Protein AF-T1AJE8-F1 (afdb_monomer)

Sequence (175 aa):
MLDGVKDAAYNEMVEISLEDGRTISGQVLDSKDGLAVVQAFGSTGGMSKHGTKVRFMGETAKLEVSTDMLGRVFNGIGEPKDGGPDVVGDETLDINGSAINPTARDEPKEFIQTGISTIDGMNTLVRGQKLPIFSAAGLPHNRVAAQIARQAKLPNKSEEFSIVFGGIGINSEEA

Foldseek 3Di:
DDAQAPPADAQWKKWKAFQVRDIWIWGFHDDDDRDTDIDTPDDPPRDDPVGIDMDTPVDHQKEQDDPVCAPFDADPSHAGPPPDDGDHGPDIGHPVDDDDDPVPDDDFDAWKDQVDCCCCPPVTDTVPDDDDDDDDPPDVVLVSVVSSQVGIDRPPDPDDDGDDDDDDPDDPVSD

Mean predicted aligned error: 6.61 Å

pLDDT: mean 89.43, std 5.6, range [61.06, 95.56]

Structure (mmCIF, N/CA/C/O backbone):
data_AF-T1AJE8-F1
#
_entry.id   AF-T1AJE8-F1
#
loop_
_atom_site.group_PDB
_atom_site.id
_atom_site.type_symbol
_atom_site.label_atom_id
_atom_site.label_alt_id
_atom_site.label_comp_id
_atom_site.label_asym_id
_atom_site.label_entity_id
_atom_site.label_seq_id
_atom_site.pdbx_PDB_ins_code
_atom_site.Cartn_x
_atom_site.Cartn_y
_atom_site.Cartn_z
_atom_site.occupancy
_atom_site.B_iso_or_equiv
_atom_site.auth_seq_id
_atom_site.auth_comp_id
_atom_site.auth_asym_id
_atom_site.auth_atom_id
_atom_site.pdbx_PDB_model_num
ATOM 1 N N . MET A 1 1 ? -7.880 1.849 24.306 1.00 81.50 1 MET A N 1
ATOM 2 C CA . MET A 1 1 ? -8.520 0.688 24.953 1.00 81.50 1 MET A CA 1
ATOM 3 C C . MET A 1 1 ? -9.946 1.073 25.268 1.00 81.50 1 MET A C 1
ATOM 5 O O . MET A 1 1 ? -10.150 2.141 25.838 1.00 81.50 1 MET A O 1
ATOM 9 N N . LEU A 1 2 ? -10.888 0.256 24.821 1.00 87.44 2 LEU A N 1
ATOM 10 C CA . LEU A 1 2 ? -12.325 0.446 24.989 1.00 87.44 2 LEU A CA 1
ATOM 11 C C . LEU A 1 2 ? -12.855 -0.660 25.900 1.00 87.44 2 LEU A C 1
ATOM 13 O O . LEU A 1 2 ? -12.317 -1.766 25.873 1.00 87.44 2 LEU A O 1
ATOM 17 N N . ASP A 1 3 ? -13.872 -0.340 26.693 1.00 88.94 3 ASP A N 1
ATOM 18 C CA . ASP A 1 3 ? -14.526 -1.250 27.637 1.00 88.94 3 ASP A CA 1
ATOM 19 C C . ASP A 1 3 ? -16.016 -1.383 27.295 1.00 88.94 3 ASP A C 1
ATOM 21 O O . ASP A 1 3 ? -16.586 -0.509 26.638 1.00 88.94 3 ASP A O 1
ATOM 25 N N . GLY A 1 4 ? -16.637 -2.485 27.714 1.00 85.50 4 GLY A N 1
ATOM 26 C CA . GLY A 1 4 ? -18.033 -2.811 27.418 1.00 85.50 4 GLY A CA 1
ATOM 27 C C . GLY A 1 4 ? -18.308 -3.139 25.947 1.00 85.50 4 GLY A C 1
ATOM 28 O O . GLY A 1 4 ? -19.459 -3.074 25.512 1.00 85.50 4 GLY A O 1
ATOM 29 N N . VAL A 1 5 ? -17.274 -3.480 25.176 1.00 86.69 5 VAL A N 1
ATOM 30 C CA . VAL A 1 5 ? -17.389 -3.812 23.753 1.00 86.69 5 VAL A CA 1
ATOM 31 C C . VAL A 1 5 ? -17.843 -5.260 23.607 1.00 86.69 5 VAL A C 1
ATOM 33 O O . VAL A 1 5 ? -17.257 -6.166 24.194 1.00 86.69 5 VAL A O 1
ATOM 36 N N . LYS A 1 6 ? -18.888 -5.491 22.812 1.00 82.88 6 LYS A N 1
ATOM 37 C CA . LYS A 1 6 ? -19.370 -6.835 22.477 1.00 82.88 6 LYS A CA 1
ATOM 38 C C . LYS A 1 6 ? -19.017 -7.148 21.032 1.00 82.88 6 LYS A C 1
ATOM 40 O O . LYS A 1 6 ? -19.162 -6.277 20.184 1.00 82.88 6 LYS A O 1
ATOM 45 N N . ASP A 1 7 ? -18.564 -8.375 20.796 1.00 83.88 7 ASP A N 1
ATOM 46 C CA . ASP A 1 7 ? -18.353 -8.946 19.461 1.00 83.88 7 ASP A CA 1
ATOM 47 C C . ASP A 1 7 ? -17.369 -8.184 18.552 1.00 83.88 7 ASP A C 1
ATOM 49 O O . ASP A 1 7 ? -17.455 -8.295 17.333 1.00 83.88 7 ASP A O 1
ATOM 53 N N . ALA A 1 8 ? -16.406 -7.451 19.125 1.00 88.94 8 ALA A N 1
ATOM 54 C CA . ALA A 1 8 ? -15.307 -6.897 18.335 1.00 88.94 8 ALA A CA 1
ATOM 55 C C . ALA A 1 8 ? -14.464 -8.028 17.736 1.00 88.94 8 ALA A C 1
ATOM 57 O O . ALA A 1 8 ? -14.071 -8.956 18.448 1.00 88.94 8 ALA A O 1
ATOM 58 N N . ALA A 1 9 ? -14.176 -7.932 16.442 1.00 91.19 9 ALA A N 1
ATOM 59 C CA . ALA A 1 9 ? -13.387 -8.915 15.717 1.00 91.19 9 ALA A CA 1
ATOM 60 C C . ALA A 1 9 ? -11.951 -8.428 15.483 1.00 91.19 9 ALA A C 1
ATOM 62 O O . ALA A 1 9 ? -11.671 -7.239 15.342 1.00 91.19 9 ALA A O 1
ATOM 63 N N . TYR A 1 10 ? -11.014 -9.372 15.407 1.00 92.00 10 TYR A N 1
ATOM 64 C CA . TYR A 1 10 ? -9.640 -9.072 15.009 1.00 92.00 10 TYR A CA 1
ATOM 65 C C . TYR A 1 10 ? -9.604 -8.494 13.586 1.00 92.00 10 TYR A C 1
ATOM 67 O O . TYR A 1 10 ? -10.314 -8.982 12.707 1.00 92.00 10 TYR A O 1
ATOM 75 N N . ASN A 1 11 ? -8.765 -7.479 13.359 1.00 92.75 11 ASN A N 1
ATOM 76 C CA . ASN A 1 11 ? -8.654 -6.721 12.106 1.00 92.75 11 ASN A CA 1
ATOM 77 C C . ASN A 1 11 ? -9.897 -5.919 11.691 1.00 92.75 11 ASN A C 1
ATOM 79 O O . ASN A 1 11 ? -9.897 -5.338 10.602 1.00 92.75 11 ASN A O 1
ATOM 83 N N . GLU A 1 12 ? -10.920 -5.843 12.539 1.00 94.50 12 GLU A N 1
ATOM 84 C CA . GLU A 1 12 ? -12.111 -5.047 12.274 1.00 94.50 12 GLU A CA 1
ATOM 85 C C . GLU A 1 12 ? -11.777 -3.554 12.210 1.00 94.50 12 GLU A C 1
ATOM 87 O O . GLU A 1 12 ? -11.040 -3.024 13.049 1.00 94.50 12 GLU A O 1
ATOM 92 N N . MET A 1 13 ? -12.333 -2.874 11.212 1.00 94.81 13 MET A N 1
ATOM 93 C CA . MET A 1 13 ? -12.226 -1.433 11.060 1.00 94.81 13 MET A CA 1
ATOM 94 C C . MET A 1 13 ? -13.128 -0.710 12.050 1.00 94.81 13 MET A C 1
ATOM 96 O O . MET A 1 13 ? -14.264 -1.110 12.323 1.00 94.81 13 MET A O 1
ATOM 100 N N . VAL A 1 14 ? -12.620 0.403 12.569 1.00 94.88 14 VAL A N 1
ATOM 101 C CA . VAL A 1 14 ? -13.377 1.282 13.453 1.00 94.88 14 VAL A CA 1
ATOM 102 C C . VAL A 1 14 ? -13.264 2.731 13.011 1.00 94.88 14 VAL A C 1
ATOM 104 O O . VAL A 1 14 ? -12.239 3.176 12.496 1.00 94.88 14 VAL A O 1
ATOM 107 N N . GLU A 1 15 ? -14.321 3.483 13.270 1.00 94.06 15 GLU A N 1
ATOM 108 C CA . GLU A 1 15 ? -14.395 4.915 13.036 1.00 94.06 15 GLU A CA 1
ATOM 109 C C . GLU A 1 15 ? -14.410 5.639 14.386 1.00 94.06 15 GLU A C 1
ATOM 111 O O . GLU A 1 15 ? -15.237 5.354 15.253 1.00 94.06 15 GLU A O 1
ATOM 116 N N . ILE A 1 16 ? -13.468 6.557 14.583 1.00 93.12 16 ILE A N 1
ATOM 117 C CA . ILE A 1 16 ? -13.278 7.308 15.823 1.00 93.12 16 ILE A CA 1
ATOM 118 C C . ILE A 1 16 ? -13.677 8.760 15.563 1.00 93.12 16 ILE A C 1
ATOM 120 O O . ILE A 1 16 ? -12.952 9.492 14.894 1.00 93.12 16 ILE A O 1
ATOM 124 N N . SER A 1 17 ? -14.812 9.192 16.105 1.00 93.06 17 SER A N 1
ATOM 125 C CA . SER A 1 17 ? -15.295 10.573 16.005 1.00 93.06 17 SER A CA 1
ATOM 126 C C . SER A 1 17 ? -14.905 11.369 17.251 1.00 93.06 17 SER A C 1
ATOM 128 O O . SER A 1 17 ? -15.206 10.957 18.375 1.00 93.06 17 SER A O 1
ATOM 130 N N . LEU A 1 18 ? -14.245 12.510 17.058 1.00 91.19 18 LEU A N 1
ATOM 131 C CA . LEU A 1 18 ? -13.801 13.420 18.114 1.00 91.19 18 LEU A CA 1
ATOM 132 C C . LEU A 1 18 ? -14.817 14.559 18.328 1.00 91.19 18 LEU A C 1
ATOM 134 O O . LEU A 1 18 ? -15.666 14.828 17.480 1.00 91.19 18 LEU A O 1
ATOM 138 N N . GLU A 1 19 ? -14.712 15.268 19.458 1.00 88.75 19 GLU A N 1
ATOM 139 C CA . GLU A 1 19 ? -15.590 16.411 19.790 1.00 88.75 19 GLU A CA 1
ATOM 140 C C . GLU A 1 19 ? -15.433 17.596 18.839 1.00 88.75 19 GLU A C 1
ATOM 142 O O . GLU A 1 19 ? -16.374 18.358 18.638 1.00 88.75 19 GLU A O 1
ATOM 147 N N . ASP A 1 20 ? -14.249 17.750 18.250 1.00 87.38 20 ASP A N 1
ATOM 148 C CA . ASP A 1 20 ? -13.956 18.803 17.277 1.00 87.38 20 ASP A CA 1
ATOM 149 C C . ASP A 1 20 ? -14.504 18.498 15.871 1.00 87.38 20 ASP A C 1
ATOM 151 O O . ASP A 1 20 ? -14.274 19.266 14.938 1.00 87.38 20 ASP A O 1
ATOM 155 N N . GLY A 1 21 ? -15.234 17.388 15.717 1.00 86.25 21 GLY A N 1
ATOM 156 C CA . GLY A 1 21 ? -15.828 16.950 14.458 1.00 86.25 21 GLY A CA 1
ATOM 157 C C . GLY A 1 21 ? -14.869 16.190 13.544 1.00 86.25 21 GLY A C 1
ATOM 158 O O . GLY A 1 21 ? -15.295 15.749 12.478 1.00 86.25 21 GLY A O 1
ATOM 159 N N . ARG A 1 22 ? -13.598 16.000 13.928 1.00 88.94 22 ARG A N 1
ATOM 160 C CA . ARG A 1 22 ? -12.681 15.141 13.170 1.00 88.94 22 ARG A CA 1
ATOM 161 C C . ARG A 1 22 ? -13.077 13.678 13.322 1.00 88.94 22 ARG A C 1
ATOM 163 O O . ARG A 1 22 ? -13.414 13.216 14.412 1.00 88.94 22 ARG A O 1
ATOM 170 N N . THR A 1 23 ? -12.928 12.944 12.229 1.00 90.31 23 THR A N 1
ATOM 171 C CA . THR A 1 23 ? -13.108 11.497 12.188 1.00 90.31 23 THR A CA 1
ATOM 172 C C . THR A 1 23 ? -11.792 10.841 11.806 1.00 90.31 23 THR A C 1
ATOM 174 O O . THR A 1 23 ? -11.104 11.298 10.895 1.00 90.31 23 THR A O 1
ATOM 177 N N . ILE A 1 24 ? -11.417 9.796 12.537 1.00 90.69 24 ILE A N 1
ATOM 178 C CA . ILE A 1 24 ? -10.159 9.075 12.365 1.00 90.69 24 ILE A CA 1
ATOM 179 C C . ILE A 1 24 ? -10.474 7.591 12.230 1.00 90.69 24 ILE A C 1
ATOM 181 O O . ILE A 1 24 ? -11.157 7.019 13.076 1.00 90.69 24 ILE A O 1
ATOM 185 N N . SER A 1 25 ? -9.944 6.956 11.194 1.00 91.56 25 SER A N 1
ATOM 186 C CA . SER A 1 25 ? -10.048 5.507 11.027 1.00 91.56 25 SER A CA 1
ATOM 187 C C . SER A 1 25 ? -9.084 4.777 11.960 1.00 91.56 25 SER A C 1
ATOM 189 O O . SER A 1 25 ? -8.014 5.283 12.308 1.00 91.56 25 SER A O 1
ATOM 191 N N . GLY A 1 26 ? -9.439 3.565 12.356 1.00 93.38 26 GLY A N 1
ATOM 192 C CA . GLY A 1 26 ? -8.586 2.686 13.138 1.00 93.38 26 GLY A CA 1
ATOM 193 C C . GLY A 1 26 ? -8.907 1.220 12.904 1.00 93.38 26 GLY A C 1
ATOM 194 O O . GLY A 1 26 ? -9.804 0.886 12.133 1.00 93.38 26 GLY A O 1
ATOM 195 N N . GLN A 1 27 ? -8.185 0.351 13.600 1.00 95.00 27 GLN A N 1
ATOM 196 C CA . GLN A 1 27 ? -8.344 -1.093 13.504 1.00 95.00 27 GLN A CA 1
ATOM 197 C C . GLN A 1 27 ? -8.234 -1.759 14.875 1.00 95.00 27 GLN A C 1
ATOM 199 O O . GLN A 1 27 ? -7.428 -1.349 15.716 1.00 95.00 27 GLN A O 1
ATOM 204 N N . VAL A 1 28 ? -9.034 -2.800 15.100 1.00 95.56 28 VAL A N 1
ATOM 205 C CA . VAL A 1 28 ? -8.944 -3.660 16.283 1.00 95.56 28 VAL A CA 1
ATOM 206 C C . VAL A 1 28 ? -7.705 -4.553 16.183 1.00 95.56 28 VAL A C 1
ATOM 208 O O . VAL A 1 28 ? -7.593 -5.388 15.287 1.00 95.56 28 VAL A O 1
ATOM 211 N N . LEU A 1 29 ? -6.783 -4.388 17.133 1.00 94.69 29 LEU A N 1
ATOM 212 C CA . LEU A 1 29 ? -5.580 -5.211 17.280 1.00 94.69 29 LEU A CA 1
ATOM 213 C C . LEU A 1 29 ? -5.812 -6.440 18.155 1.00 94.69 29 LEU A C 1
ATOM 215 O O . LEU A 1 29 ? -5.167 -7.462 17.957 1.00 94.69 29 LEU A O 1
ATOM 219 N N . ASP A 1 30 ? -6.673 -6.320 19.161 1.00 92.88 30 ASP A N 1
ATOM 220 C CA . ASP A 1 30 ? -6.988 -7.411 20.078 1.00 92.88 30 ASP A CA 1
ATOM 221 C C . ASP A 1 30 ? -8.332 -7.149 20.760 1.00 92.88 30 ASP A C 1
ATOM 223 O O . ASP A 1 30 ? -8.721 -5.995 20.977 1.00 92.88 30 ASP A O 1
ATOM 227 N N . SER A 1 31 ? -9.028 -8.218 21.123 1.00 91.69 31 SER A N 1
ATOM 228 C CA . SER A 1 31 ? -10.311 -8.165 21.816 1.00 91.69 31 SER A CA 1
ATOM 229 C C . SER A 1 31 ? -10.425 -9.319 22.804 1.00 91.69 31 SER A C 1
ATOM 231 O O . SER A 1 31 ? -10.335 -10.487 22.418 1.00 91.69 31 SER A O 1
ATOM 233 N N . LYS A 1 32 ? -10.658 -9.011 24.081 1.00 90.25 32 LYS A N 1
ATOM 234 C CA . LYS A 1 32 ? -10.785 -10.018 25.137 1.00 90.25 32 LYS A CA 1
ATOM 235 C C . LYS A 1 32 ? -11.671 -9.527 26.278 1.00 90.25 32 LYS A C 1
ATOM 237 O O . LYS A 1 32 ? -11.510 -8.404 26.734 1.00 90.25 32 LYS A O 1
ATOM 242 N N . ASP A 1 33 ? -12.565 -10.387 26.767 1.00 88.50 33 ASP A N 1
ATOM 243 C CA . ASP A 1 33 ? -13.370 -10.170 27.982 1.00 88.50 33 ASP A CA 1
ATOM 244 C C . ASP A 1 33 ? -14.107 -8.812 28.025 1.00 88.50 33 ASP A C 1
ATOM 246 O O . ASP A 1 33 ? -14.161 -8.149 29.057 1.00 88.50 33 ASP A O 1
ATOM 250 N N . GLY A 1 34 ? -14.671 -8.376 26.893 1.00 86.81 34 GLY A N 1
ATOM 251 C CA . GLY A 1 34 ? -15.382 -7.092 26.787 1.00 86.81 34 GLY A CA 1
ATOM 252 C C . GLY A 1 34 ? -14.483 -5.872 26.550 1.00 86.81 34 GLY A C 1
ATOM 253 O O . GLY A 1 34 ? -14.977 -4.748 26.443 1.00 86.81 34 GLY A O 1
ATOM 254 N N . LEU A 1 35 ? -13.171 -6.086 26.442 1.00 91.38 35 LEU A N 1
ATOM 255 C CA . LEU A 1 35 ? -12.174 -5.066 26.150 1.00 91.38 35 LEU A CA 1
ATOM 256 C C . LEU A 1 35 ? -11.726 -5.165 24.694 1.00 91.38 35 LEU A C 1
ATOM 258 O O . LEU A 1 35 ? -11.506 -6.262 24.183 1.00 91.38 35 LEU A O 1
ATOM 262 N N . ALA A 1 36 ? -11.514 -4.017 24.053 1.00 93.62 36 ALA A N 1
ATOM 263 C CA . ALA A 1 36 ? -10.926 -3.937 22.717 1.00 93.62 36 ALA A CA 1
ATOM 264 C C . ALA A 1 36 ? -9.737 -2.966 22.686 1.00 93.62 36 ALA A C 1
ATOM 266 O O . ALA A 1 36 ? -9.794 -1.832 23.188 1.00 93.62 36 ALA A O 1
ATOM 267 N N . VAL A 1 37 ? -8.639 -3.407 22.076 1.00 93.75 37 VAL A N 1
ATOM 268 C CA . VAL A 1 37 ? -7.462 -2.590 21.785 1.00 93.75 37 VAL A CA 1
ATOM 269 C C . VAL A 1 37 ? -7.552 -2.143 20.335 1.00 93.75 37 VAL A C 1
ATOM 271 O O . VAL A 1 37 ? -7.537 -2.958 19.423 1.00 93.75 37 VAL A O 1
ATOM 274 N N . VAL A 1 38 ? -7.637 -0.831 20.136 1.00 93.50 38 VAL A N 1
ATOM 275 C CA . VAL A 1 38 ? -7.752 -0.202 18.820 1.00 93.50 38 VAL A CA 1
ATOM 276 C C . VAL A 1 38 ? -6.495 0.607 18.533 1.00 93.50 38 VAL A C 1
ATOM 278 O O . VAL A 1 38 ? -6.067 1.403 19.376 1.00 93.50 38 VAL A O 1
ATOM 281 N N . GLN A 1 39 ? -5.945 0.439 17.335 1.00 93.62 39 GLN A N 1
ATOM 282 C CA . GLN A 1 39 ? -4.949 1.324 16.744 1.00 93.62 39 GLN A CA 1
ATOM 283 C C . GLN A 1 39 ? -5.649 2.403 15.917 1.00 93.62 39 GLN A C 1
ATOM 285 O O . GLN A 1 39 ? -6.446 2.078 15.049 1.00 93.62 39 GLN A O 1
ATOM 290 N N . ALA A 1 40 ? -5.343 3.678 16.157 1.00 92.31 40 ALA A N 1
ATOM 291 C CA . ALA A 1 40 ? -5.821 4.781 15.322 1.00 92.31 40 ALA A CA 1
ATOM 292 C C . ALA A 1 40 ? -4.810 5.092 14.205 1.00 92.31 40 ALA A C 1
ATOM 294 O O . ALA A 1 40 ? -3.608 5.162 14.466 1.00 92.31 40 ALA A O 1
ATOM 295 N N . PHE A 1 41 ? -5.287 5.337 12.984 1.00 87.19 41 PHE A N 1
ATOM 296 C CA . PHE A 1 41 ? -4.472 5.641 11.800 1.00 87.19 41 PHE A CA 1
ATOM 297 C C . PHE A 1 41 ? -4.199 7.143 11.613 1.00 87.19 41 PHE A C 1
ATOM 299 O O . PHE A 1 41 ? -4.079 7.644 10.500 1.00 87.19 41 PHE A O 1
ATOM 306 N N . GLY A 1 42 ? -4.068 7.883 12.713 1.00 82.88 42 GLY A N 1
ATOM 307 C CA . GLY A 1 42 ? -3.844 9.324 12.685 1.00 82.88 42 GLY A CA 1
ATOM 308 C C . GLY A 1 42 ? -3.404 9.881 14.033 1.00 82.88 42 GLY A C 1
ATOM 309 O O . GLY A 1 42 ? -3.073 9.143 14.962 1.00 82.88 42 GLY A O 1
ATOM 310 N N . SER A 1 43 ? -3.400 11.209 14.145 1.00 81.88 43 SER A N 1
ATOM 311 C CA . SER A 1 43 ? -3.045 11.872 15.400 1.00 81.88 43 SER A CA 1
ATOM 312 C C . SER A 1 43 ? -4.089 11.589 16.476 1.00 81.88 43 SER A C 1
ATOM 314 O O . SER A 1 43 ? -5.259 11.930 16.328 1.00 81.88 43 SER A O 1
ATOM 316 N N . THR A 1 44 ? -3.647 11.033 17.599 1.00 84.25 44 THR A N 1
ATOM 317 C CA . THR A 1 44 ? -4.471 10.843 18.801 1.00 84.25 44 THR A CA 1
ATOM 318 C C . THR A 1 44 ? -4.585 12.116 19.648 1.00 84.25 44 THR A C 1
ATOM 320 O O . THR A 1 44 ? -5.242 12.127 20.690 1.00 84.25 44 THR A O 1
ATOM 323 N N . GLY A 1 45 ? -3.965 13.217 19.206 1.00 82.50 45 GLY A N 1
ATOM 324 C CA . GLY A 1 45 ? -4.048 14.517 19.862 1.00 82.50 45 GLY A CA 1
ATOM 325 C C . GLY A 1 45 ? -5.477 15.063 19.868 1.00 82.50 45 GLY A C 1
ATOM 326 O O . GLY A 1 45 ? -6.096 15.233 18.815 1.00 82.50 45 GLY A O 1
ATOM 327 N N . GLY A 1 46 ? -5.984 15.369 21.064 1.00 80.31 46 GLY A N 1
ATOM 328 C CA . GLY A 1 46 ? -7.347 15.869 21.268 1.00 80.31 46 GLY A CA 1
ATOM 329 C C . GLY A 1 46 ? -8.396 14.785 21.536 1.00 80.31 46 GLY A C 1
ATOM 330 O O . GLY A 1 46 ? -9.557 15.122 21.734 1.00 80.31 46 GLY A O 1
ATOM 331 N N . MET A 1 47 ? -8.016 13.502 21.600 1.00 86.69 47 MET A N 1
ATOM 332 C CA . MET A 1 47 ? -8.940 12.444 22.021 1.00 86.69 47 MET A CA 1
ATOM 333 C C . MET A 1 47 ? -9.248 12.566 23.521 1.00 86.69 47 MET A C 1
ATOM 335 O O . MET A 1 47 ? -8.396 12.307 24.374 1.00 86.69 47 MET A O 1
ATOM 339 N N . SER A 1 48 ? -10.481 12.954 23.850 1.00 84.25 48 SER A N 1
ATOM 340 C CA . SER A 1 48 ? -10.987 13.008 25.224 1.00 84.25 48 SER A CA 1
ATOM 341 C C . SER A 1 48 ? -11.800 11.745 25.544 1.00 84.25 48 SER A C 1
ATOM 343 O O . SER A 1 48 ? -12.528 11.231 24.695 1.00 84.25 48 SER A O 1
ATOM 345 N N . LYS A 1 49 ? -11.711 11.223 26.777 1.00 80.88 49 LYS A N 1
ATOM 346 C CA . LYS A 1 49 ? -12.454 10.006 27.179 1.00 80.88 49 LYS A CA 1
ATOM 347 C C . LYS A 1 49 ? -13.978 10.163 27.119 1.00 80.88 49 LYS A C 1
ATOM 349 O O . LYS A 1 49 ? -14.672 9.175 26.938 1.00 80.88 49 LYS A O 1
ATOM 354 N N . HIS A 1 50 ? -14.483 11.378 27.324 1.00 80.31 50 HIS A N 1
ATOM 355 C CA . HIS A 1 50 ? -15.922 11.646 27.427 1.00 80.31 50 HIS A CA 1
ATOM 356 C C . HIS A 1 50 ? -16.539 12.083 26.096 1.00 80.31 50 HIS A C 1
ATOM 358 O O . HIS A 1 50 ? -17.745 11.961 25.909 1.00 80.31 50 HIS A O 1
ATOM 364 N N . GLY A 1 51 ? -15.708 12.570 25.181 1.00 82.62 51 GLY A N 1
ATOM 365 C CA . GLY A 1 51 ? -16.135 13.162 23.928 1.00 82.62 51 GLY A CA 1
ATOM 366 C C . GLY A 1 51 ? -15.868 12.343 22.679 1.00 82.62 51 GLY A C 1
ATOM 367 O O . GLY A 1 51 ? -16.447 12.601 21.626 1.00 82.62 51 GLY A O 1
ATOM 368 N N . THR A 1 52 ? -14.988 11.351 22.791 1.00 90.81 52 THR A N 1
ATOM 369 C CA . THR A 1 52 ? -14.635 10.478 21.675 1.00 90.81 52 THR A CA 1
ATOM 370 C C . THR A 1 52 ? -15.644 9.345 21.573 1.00 90.81 52 THR A C 1
ATOM 372 O O . THR A 1 52 ? -15.856 8.601 22.532 1.00 90.81 52 THR A O 1
ATOM 375 N N . LYS A 1 53 ? -16.244 9.184 20.396 1.00 91.81 53 LYS A N 1
ATOM 376 C CA . LYS A 1 53 ? -17.124 8.058 20.074 1.00 91.81 53 LYS A CA 1
ATOM 377 C C . LYS A 1 53 ? -16.394 7.112 19.138 1.00 91.81 53 LYS A C 1
ATOM 379 O O . LYS A 1 53 ? -15.699 7.561 18.234 1.00 91.81 53 LYS A O 1
ATOM 384 N N . VAL A 1 54 ? -16.564 5.813 19.353 1.00 92.44 54 VAL A N 1
ATOM 385 C CA . VAL A 1 54 ? -16.003 4.783 18.476 1.00 92.44 54 VAL A CA 1
ATOM 386 C C . VAL A 1 54 ? -17.136 3.942 17.919 1.00 92.44 54 VAL A C 1
ATOM 388 O O . VAL A 1 54 ? -17.968 3.443 18.678 1.00 92.44 54 VAL A O 1
ATOM 391 N N . ARG A 1 55 ? -17.165 3.799 16.597 1.00 93.19 55 ARG A N 1
ATOM 392 C CA . ARG A 1 55 ? -18.096 2.946 15.867 1.00 93.19 55 ARG A CA 1
ATOM 393 C C . ARG A 1 55 ? -17.330 1.776 15.262 1.00 93.19 55 ARG A C 1
ATOM 395 O O . ARG A 1 55 ? -16.384 1.973 14.508 1.00 93.19 55 ARG A O 1
ATOM 402 N N . PHE A 1 56 ? -17.769 0.574 15.594 1.00 94.12 56 PHE A N 1
ATOM 403 C CA . PHE A 1 56 ? -17.287 -0.684 15.035 1.00 94.12 56 PHE A CA 1
ATOM 404 C C . PHE A 1 56 ? -17.990 -0.931 13.696 1.00 94.12 56 PHE A C 1
ATOM 406 O O . PHE A 1 56 ? -19.212 -0.767 13.613 1.00 94.12 56 PHE A O 1
ATOM 413 N N . MET A 1 57 ? -17.232 -1.204 12.632 1.00 92.50 57 MET A N 1
ATOM 414 C CA . MET A 1 57 ? -17.792 -1.333 11.280 1.00 92.50 57 MET A CA 1
ATOM 415 C C . MET A 1 57 ? -18.278 -2.753 10.964 1.00 92.50 57 MET A C 1
ATOM 417 O O . MET A 1 57 ? -19.042 -2.927 10.020 1.00 92.50 57 MET A O 1
ATOM 421 N N . GLY A 1 58 ? -17.882 -3.758 11.748 1.00 91.44 58 GLY A N 1
ATOM 422 C CA . GLY A 1 58 ? -18.223 -5.164 11.526 1.00 91.44 58 GLY A CA 1
ATOM 423 C C . GLY A 1 58 ? -17.516 -5.794 10.325 1.00 91.44 58 GLY A C 1
ATOM 424 O O . GLY A 1 58 ? -17.863 -6.900 9.914 1.00 91.44 58 GLY A O 1
ATOM 425 N N . GLU A 1 59 ? -16.541 -5.103 9.740 1.00 91.88 59 GLU A N 1
ATOM 426 C CA . GLU A 1 59 ? -15.815 -5.548 8.558 1.00 91.88 59 GLU A CA 1
ATOM 427 C C . GLU A 1 59 ? -14.326 -5.223 8.650 1.00 91.88 59 GLU A C 1
ATOM 429 O O . GLU A 1 59 ? -13.904 -4.307 9.355 1.00 91.88 59 GLU A O 1
ATOM 434 N N . THR A 1 60 ? -13.521 -6.007 7.940 1.00 93.00 60 THR A N 1
ATOM 435 C CA . THR A 1 60 ? -12.090 -5.767 7.760 1.00 93.00 60 THR A CA 1
ATOM 436 C C . THR A 1 60 ? -11.847 -4.612 6.792 1.00 93.00 60 THR A C 1
ATOM 438 O O . THR A 1 60 ? -12.756 -4.136 6.111 1.00 93.00 60 THR A O 1
ATOM 441 N N . ALA A 1 61 ? -10.600 -4.146 6.729 1.00 91.69 61 ALA A N 1
ATOM 442 C CA . ALA A 1 61 ? -10.203 -3.129 5.768 1.00 91.69 61 ALA A CA 1
ATOM 443 C C . ALA A 1 61 ? -10.403 -3.636 4.333 1.00 91.69 61 ALA A C 1
ATOM 445 O O . ALA A 1 61 ? -9.859 -4.670 3.936 1.00 91.69 61 ALA A O 1
ATOM 446 N N . LYS A 1 62 ? -11.179 -2.884 3.556 1.00 91.31 62 LYS A N 1
ATOM 447 C CA . LYS A 1 62 ? -11.514 -3.203 2.173 1.00 91.31 62 LYS A CA 1
ATOM 448 C C . LYS A 1 62 ? -11.159 -2.046 1.253 1.00 91.31 62 LYS A C 1
ATOM 450 O O . LYS A 1 62 ? -11.128 -0.896 1.683 1.00 91.31 62 LYS A O 1
ATOM 455 N N . LEU A 1 63 ? -10.913 -2.373 -0.008 1.00 91.75 63 LEU A N 1
ATOM 456 C CA . LEU A 1 63 ? -10.675 -1.420 -1.078 1.00 91.75 63 LEU A CA 1
ATOM 457 C C . LEU A 1 63 ? -11.637 -1.711 -2.228 1.00 91.75 63 LEU A C 1
ATOM 459 O O . LEU A 1 63 ? -11.792 -2.862 -2.643 1.00 91.75 63 LEU A O 1
ATOM 463 N N . GLU A 1 64 ? -12.269 -0.662 -2.738 1.00 90.69 64 GLU A N 1
ATOM 464 C CA . GLU A 1 64 ? -12.989 -0.720 -4.003 1.00 90.69 64 GLU A CA 1
ATOM 465 C C . GLU A 1 64 ? -11.985 -0.752 -5.153 1.00 90.69 64 GLU A C 1
ATOM 467 O O . GLU A 1 64 ? -11.115 0.114 -5.258 1.00 90.69 64 GLU A O 1
ATOM 472 N N . VAL A 1 65 ? -12.082 -1.779 -5.994 1.00 92.38 65 VAL A N 1
ATOM 473 C CA . VAL A 1 65 ? -11.181 -1.979 -7.127 1.00 92.38 65 VAL A CA 1
ATOM 474 C C . VAL A 1 65 ? -11.941 -1.839 -8.436 1.00 92.38 65 VAL A C 1
ATOM 476 O O . VAL A 1 65 ? -13.062 -2.324 -8.580 1.00 92.38 65 VAL A O 1
ATOM 479 N N . SER A 1 66 ? -11.318 -1.169 -9.400 1.00 93.19 66 SER A N 1
ATOM 480 C CA . SER A 1 66 ? -11.818 -1.053 -10.768 1.00 93.19 66 SER A CA 1
ATOM 481 C C . SER A 1 66 ? -10.654 -0.864 -11.735 1.00 93.19 66 SER A C 1
ATOM 483 O O . SER A 1 66 ? -9.591 -0.352 -11.365 1.00 93.19 66 SER A O 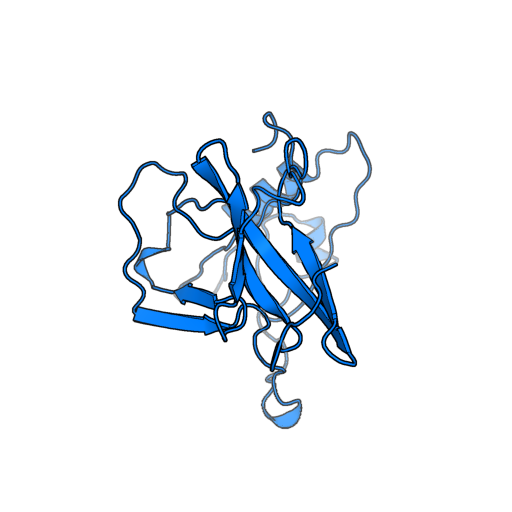1
ATOM 485 N N . THR A 1 67 ? -10.851 -1.227 -13.001 1.00 91.62 67 THR A N 1
ATOM 486 C CA . THR A 1 67 ? -9.917 -0.869 -14.078 1.00 91.62 67 THR A CA 1
ATOM 487 C C . THR A 1 67 ? -9.750 0.643 -14.229 1.00 91.62 67 THR A C 1
ATOM 489 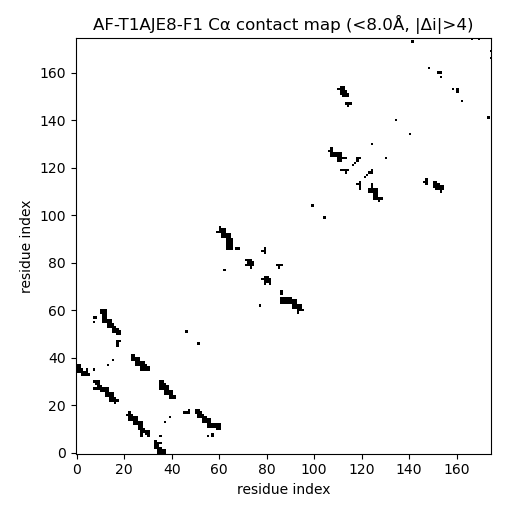O O . THR A 1 67 ? -8.686 1.098 -14.650 1.00 91.62 67 THR A O 1
ATOM 492 N N . ASP A 1 68 ? -10.740 1.427 -13.795 1.00 91.50 68 ASP A N 1
ATOM 493 C CA . ASP A 1 68 ? -10.717 2.895 -13.824 1.00 91.50 68 ASP A CA 1
ATOM 494 C C . ASP A 1 68 ? -9.701 3.510 -12.845 1.00 91.50 68 ASP A C 1
ATOM 496 O O . ASP A 1 68 ? -9.432 4.713 -12.881 1.00 91.50 68 ASP A O 1
ATOM 500 N N . MET A 1 69 ? -9.083 2.693 -11.984 1.00 93.00 69 MET A N 1
ATOM 501 C CA . MET A 1 69 ? -7.961 3.113 -11.142 1.00 93.00 69 MET A CA 1
ATOM 502 C C . MET A 1 69 ? -6.671 3.344 -11.943 1.00 93.00 69 MET A C 1
ATOM 504 O O . MET A 1 69 ? -5.751 4.004 -11.451 1.00 93.00 69 MET A O 1
ATOM 508 N N . LEU A 1 70 ? -6.562 2.807 -13.163 1.00 92.81 70 LEU A N 1
ATOM 509 C CA . LEU A 1 70 ? -5.373 2.982 -13.994 1.00 92.81 70 LEU A CA 1
ATOM 510 C C . LEU A 1 70 ? -5.160 4.464 -14.334 1.00 92.81 70 LEU A C 1
ATOM 512 O O . LEU A 1 70 ? -6.012 5.127 -14.917 1.00 92.81 70 LEU A O 1
ATOM 516 N N . GLY A 1 71 ? -3.984 4.982 -13.976 1.00 92.31 71 GLY A N 1
ATOM 517 C CA . GLY A 1 71 ? -3.623 6.388 -14.180 1.00 92.31 71 GLY A CA 1
ATOM 518 C C . GLY A 1 71 ? -4.123 7.347 -13.094 1.00 92.31 71 GLY A C 1
ATOM 519 O O . GLY A 1 71 ? -3.814 8.535 -13.165 1.00 92.31 71 GLY A O 1
ATOM 520 N N . ARG A 1 72 ? -4.847 6.852 -12.085 1.00 94.62 72 ARG A N 1
ATOM 521 C CA . ARG A 1 72 ? -5.273 7.629 -10.914 1.00 94.62 72 ARG A CA 1
ATOM 522 C C . ARG A 1 72 ? -4.194 7.634 -9.830 1.00 94.62 72 ARG A C 1
ATOM 524 O O . ARG A 1 72 ? -3.341 6.746 -9.773 1.00 94.62 72 ARG A O 1
ATOM 531 N N . VAL A 1 73 ? -4.242 8.630 -8.948 1.00 94.12 73 VAL A N 1
ATOM 532 C CA . VAL A 1 73 ? -3.357 8.732 -7.776 1.00 94.12 73 VAL A CA 1
ATOM 533 C C . VAL A 1 73 ? -4.197 8.710 -6.508 1.00 94.12 73 VAL A C 1
ATOM 535 O O . VAL A 1 73 ? -5.091 9.537 -6.345 1.00 94.12 73 VAL A O 1
ATOM 538 N N . PHE A 1 74 ? -3.863 7.809 -5.587 1.00 93.31 74 PHE A N 1
ATOM 539 C CA . PHE A 1 74 ? -4.572 7.623 -4.321 1.00 93.31 74 PHE A CA 1
ATOM 540 C C . PHE A 1 74 ? -3.679 7.964 -3.127 1.00 93.31 74 PHE A C 1
ATOM 542 O O . PHE A 1 74 ? -2.447 7.940 -3.211 1.00 93.31 74 PHE A O 1
ATOM 549 N N . ASN A 1 75 ? -4.301 8.302 -2.001 1.00 89.56 75 ASN A N 1
ATOM 550 C CA . ASN A 1 75 ? -3.617 8.417 -0.721 1.00 89.56 75 ASN A CA 1
ATOM 551 C C . ASN A 1 75 ? -3.404 7.025 -0.078 1.00 89.56 75 ASN A C 1
ATOM 553 O O . ASN A 1 75 ? -3.800 5.996 -0.621 1.00 89.56 75 ASN A O 1
ATOM 557 N N . GLY A 1 76 ? -2.763 6.984 1.095 1.00 86.31 76 GLY A N 1
ATOM 558 C CA . GLY A 1 76 ? -2.422 5.727 1.776 1.00 86.31 76 GLY A CA 1
ATOM 559 C C . GLY A 1 76 ? -3.611 4.904 2.289 1.00 86.31 76 GLY A C 1
ATOM 560 O O . GLY A 1 76 ? -3.399 3.772 2.711 1.00 86.31 76 GLY A O 1
ATOM 561 N N . ILE A 1 77 ? -4.830 5.454 2.264 1.00 84.12 77 ILE A N 1
ATOM 562 C CA . ILE A 1 77 ? -6.068 4.759 2.649 1.00 84.12 77 ILE A CA 1
ATOM 563 C C . ILE A 1 77 ? -6.991 4.484 1.451 1.00 84.12 77 ILE A C 1
ATOM 565 O O . ILE A 1 77 ? -8.088 3.975 1.642 1.00 84.12 77 ILE A O 1
ATOM 569 N N . GLY A 1 78 ? -6.537 4.769 0.223 1.00 87.31 78 GLY A N 1
ATOM 570 C CA . GLY A 1 78 ? -7.262 4.449 -1.010 1.00 87.31 78 GLY A CA 1
ATOM 571 C C . GLY A 1 78 ? -8.181 5.552 -1.540 1.00 87.31 78 GLY A C 1
ATOM 572 O O . GLY A 1 78 ? -8.853 5.329 -2.540 1.00 87.31 78 GLY A O 1
ATOM 573 N N . GLU A 1 79 ? -8.198 6.744 -0.939 1.00 88.81 79 GLU A N 1
ATOM 574 C CA . GLU A 1 79 ? -9.008 7.860 -1.446 1.00 88.81 79 GLU A CA 1
ATOM 575 C C . GLU A 1 79 ? -8.268 8.604 -2.571 1.00 88.81 79 GLU A C 1
ATOM 577 O O . GLU A 1 79 ? -7.041 8.777 -2.491 1.00 88.81 79 GLU A O 1
ATOM 582 N N . PRO A 1 80 ? -8.972 9.093 -3.609 1.00 92.50 80 PRO A N 1
ATOM 583 C CA . PRO A 1 80 ? -8.352 9.870 -4.675 1.00 92.50 80 PRO A CA 1
ATOM 584 C C . PRO A 1 80 ? -7.623 11.121 -4.165 1.00 92.50 80 PRO A C 1
ATOM 586 O O . PRO A 1 80 ? -8.166 11.939 -3.427 1.00 92.50 80 PRO A O 1
ATOM 589 N N . LYS A 1 81 ? -6.377 11.302 -4.608 1.00 92.19 81 LYS A N 1
ATOM 590 C CA . LYS A 1 81 ? -5.529 12.472 -4.316 1.00 92.19 81 LYS A CA 1
ATOM 591 C C . LYS A 1 81 ? -5.290 13.349 -5.553 1.00 92.19 81 LYS A C 1
ATOM 593 O O . LYS A 1 81 ? -4.758 14.450 -5.446 1.00 92.19 81 LYS A O 1
ATOM 598 N N . ASP A 1 82 ? -5.691 12.881 -6.729 1.00 92.81 82 ASP A N 1
ATOM 599 C CA . ASP A 1 82 ? -5.549 13.587 -8.007 1.00 92.81 82 ASP A CA 1
ATOM 600 C C . ASP A 1 82 ? -6.621 14.660 -8.268 1.00 92.81 82 ASP A C 1
ATOM 602 O O . ASP A 1 82 ? -6.574 15.336 -9.294 1.00 92.81 82 ASP A O 1
ATOM 606 N N . GLY A 1 83 ? -7.578 14.841 -7.351 1.00 91.00 83 GLY A N 1
ATOM 607 C CA . GLY A 1 83 ? -8.697 15.773 -7.517 1.00 91.00 83 GLY A CA 1
ATOM 608 C C . GLY A 1 83 ? -9.762 15.296 -8.511 1.00 91.00 83 GLY A C 1
ATOM 609 O O . GLY A 1 83 ? -10.669 16.061 -8.839 1.00 91.00 83 GLY A O 1
ATOM 610 N N . GLY A 1 84 ? -9.657 14.058 -9.002 1.00 90.62 84 GLY A N 1
ATOM 611 C CA . GLY A 1 84 ? 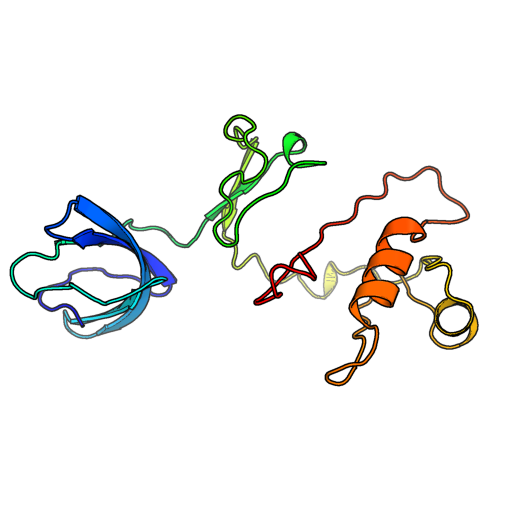-10.714 13.407 -9.765 1.00 90.62 84 GLY A CA 1
ATOM 612 C C . GLY A 1 84 ? -11.865 12.923 -8.872 1.00 90.62 84 GLY A C 1
ATOM 613 O O . GLY A 1 84 ? -11.759 12.963 -7.646 1.00 90.62 84 GLY A O 1
ATOM 614 N N . PRO A 1 85 ? -12.967 12.446 -9.476 1.00 90.69 85 PRO A N 1
ATOM 615 C CA . PRO A 1 85 ? -14.084 11.874 -8.732 1.00 90.69 85 PRO A CA 1
ATOM 616 C C . PRO A 1 85 ? -13.692 10.560 -8.047 1.00 90.69 85 PRO A C 1
ATOM 618 O O . PRO A 1 85 ? -12.706 9.914 -8.432 1.00 90.69 85 PRO A O 1
ATOM 621 N N . ASP A 1 86 ? -14.506 10.148 -7.079 1.00 87.81 86 ASP A N 1
ATOM 622 C CA . ASP A 1 86 ? -14.404 8.825 -6.469 1.00 87.81 86 ASP A CA 1
ATOM 623 C C . ASP A 1 86 ? -14.496 7.735 -7.539 1.00 87.81 86 ASP A C 1
ATOM 625 O O . ASP A 1 86 ? -15.245 7.846 -8.516 1.00 87.81 86 ASP A O 1
ATOM 629 N N . VAL A 1 87 ? -13.670 6.702 -7.383 1.00 86.44 87 VAL A N 1
ATOM 630 C CA . VAL A 1 87 ? -13.738 5.518 -8.238 1.00 86.44 87 VAL A CA 1
ATOM 631 C C . VAL A 1 87 ? -14.915 4.691 -7.758 1.00 86.44 87 VAL A C 1
ATOM 633 O O . VAL A 1 87 ? -14.972 4.344 -6.585 1.00 86.44 87 VAL A O 1
ATOM 636 N N . VAL A 1 88 ? -15.840 4.383 -8.662 1.00 86.69 88 VAL A N 1
ATOM 637 C CA . VAL A 1 88 ? -16.901 3.416 -8.385 1.00 86.69 88 VAL A CA 1
ATOM 638 C C . VAL A 1 88 ? -16.304 2.035 -8.616 1.00 86.69 88 VAL A C 1
ATOM 640 O O . VAL A 1 88 ? -15.995 1.690 -9.755 1.00 86.69 88 VAL A O 1
ATOM 643 N N . GLY A 1 89 ? -16.074 1.280 -7.540 1.00 81.56 89 GLY A N 1
ATOM 644 C CA . GLY A 1 89 ? -15.522 -0.067 -7.645 1.00 81.56 89 GLY A CA 1
ATOM 645 C C . GLY A 1 89 ? -16.439 -1.022 -8.405 1.00 81.56 89 GLY A C 1
ATOM 646 O O . GLY A 1 89 ? -17.651 -1.037 -8.192 1.00 81.56 89 GLY A O 1
ATOM 647 N N . ASP A 1 90 ? -15.844 -1.872 -9.240 1.00 86.94 90 ASP A N 1
ATOM 648 C CA . ASP A 1 90 ? -16.531 -3.038 -9.801 1.00 86.94 90 ASP A CA 1
ATOM 649 C C . ASP A 1 90 ? -16.706 -4.114 -8.719 1.00 86.94 90 ASP A C 1
ATOM 651 O O . ASP A 1 90 ? -17.713 -4.824 -8.670 1.00 86.94 90 ASP A O 1
ATOM 655 N N . GLU A 1 91 ? -15.721 -4.209 -7.820 1.00 90.56 91 GLU A N 1
ATOM 656 C CA . GLU A 1 91 ? -15.687 -5.147 -6.705 1.00 90.56 91 GLU A CA 1
ATOM 657 C C . GLU A 1 91 ? -15.097 -4.493 -5.449 1.00 90.56 91 GLU A C 1
ATOM 659 O O . GLU A 1 91 ? -14.296 -3.558 -5.511 1.00 90.56 91 GLU A O 1
ATOM 664 N N . THR A 1 92 ? -15.455 -5.031 -4.283 1.00 90.81 92 THR A N 1
ATOM 665 C CA . THR A 1 92 ? -14.875 -4.645 -2.992 1.00 90.81 92 THR A CA 1
ATOM 666 C C . THR A 1 92 ? -14.051 -5.807 -2.443 1.00 90.81 92 THR A C 1
ATOM 668 O O . THR A 1 92 ? -14.602 -6.862 -2.120 1.00 90.81 92 THR A O 1
ATOM 671 N N . LEU A 1 93 ? -12.735 -5.621 -2.313 1.00 92.50 93 LEU A N 1
ATOM 672 C CA . LEU A 1 93 ? -11.798 -6.669 -1.893 1.00 92.50 93 LEU A CA 1
ATOM 673 C C . LEU A 1 93 ? -11.172 -6.369 -0.526 1.00 92.50 93 LEU A C 1
ATOM 675 O O . LEU A 1 93 ? -10.868 -5.220 -0.217 1.00 92.50 93 LEU A O 1
ATOM 679 N N . ASP A 1 94 ? -10.938 -7.408 0.282 1.00 92.75 94 ASP A N 1
ATOM 680 C CA . ASP A 1 94 ? -10.164 -7.303 1.529 1.00 92.75 94 ASP A CA 1
ATOM 681 C C . ASP A 1 94 ? -8.681 -7.064 1.209 1.00 92.75 94 ASP A C 1
ATOM 683 O O . ASP A 1 94 ? -8.069 -7.815 0.441 1.00 92.75 94 ASP A O 1
ATOM 687 N N . ILE A 1 95 ? -8.084 -6.038 1.821 1.00 92.00 95 ILE A N 1
ATOM 688 C CA . ILE A 1 95 ? -6.692 -5.649 1.552 1.00 92.00 95 ILE A CA 1
ATOM 689 C C . ILE A 1 95 ? -5.668 -6.685 2.033 1.00 92.00 95 ILE A C 1
ATOM 691 O O . ILE A 1 95 ? -4.536 -6.698 1.550 1.00 92.00 95 ILE A O 1
ATOM 695 N N . ASN A 1 96 ? -6.040 -7.567 2.966 1.00 89.94 96 ASN A N 1
ATOM 696 C CA . ASN A 1 96 ? -5.177 -8.661 3.416 1.00 89.94 96 ASN A CA 1
ATOM 697 C C . ASN A 1 96 ? -4.971 -9.708 2.310 1.00 89.94 96 ASN A C 1
ATOM 699 O O . ASN A 1 96 ? -4.016 -10.490 2.359 1.00 89.94 96 ASN A O 1
ATOM 703 N N . GLY A 1 97 ? -5.852 -9.717 1.305 1.00 89.00 97 GLY A N 1
ATOM 704 C CA . GLY A 1 97 ? -5.826 -10.663 0.206 1.00 89.00 97 GLY A CA 1
ATOM 705 C C . GLY A 1 97 ? -6.017 -12.105 0.671 1.00 89.00 97 GLY A C 1
ATOM 706 O O . GLY A 1 97 ? -6.565 -12.401 1.732 1.00 89.00 97 GLY A O 1
ATOM 707 N N . SER A 1 98 ? -5.583 -13.047 -0.160 1.00 89.81 98 SER A N 1
ATOM 708 C CA . SER A 1 98 ? -5.661 -14.476 0.137 1.00 89.81 98 SER A CA 1
ATOM 709 C C . SER A 1 98 ? -4.392 -15.187 -0.303 1.00 89.81 98 SER A C 1
ATOM 711 O O . SER A 1 98 ? -3.775 -14.848 -1.315 1.00 89.81 98 SER A O 1
ATOM 713 N N . ALA A 1 99 ? -3.984 -16.198 0.463 1.00 89.81 99 ALA A N 1
ATOM 714 C CA . ALA A 1 99 ? -2.818 -16.993 0.119 1.00 89.81 99 ALA A CA 1
ATOM 715 C C . ALA A 1 99 ? -3.091 -17.830 -1.142 1.00 89.81 99 ALA A C 1
ATOM 717 O O . ALA A 1 99 ? -4.022 -18.631 -1.184 1.00 89.81 99 ALA A O 1
ATOM 718 N N . ILE A 1 100 ? -2.233 -17.689 -2.156 1.00 89.88 100 ILE A N 1
ATOM 719 C CA . ILE A 1 100 ? -2.313 -18.502 -3.375 1.00 89.88 100 ILE A CA 1
ATOM 720 C C . ILE A 1 100 ? -1.895 -19.939 -3.047 1.00 89.88 100 ILE A C 1
ATOM 722 O O . ILE A 1 100 ? -0.769 -20.164 -2.578 1.00 89.88 100 ILE A O 1
ATOM 726 N N . ASN A 1 101 ? -2.774 -20.900 -3.346 1.00 91.50 101 ASN A N 1
ATOM 727 C CA . ASN A 1 101 ? -2.522 -22.331 -3.181 1.00 91.50 101 ASN A CA 1
ATOM 728 C C . ASN A 1 101 ? -1.235 -22.747 -3.928 1.00 91.50 101 ASN A C 1
ATOM 730 O O . ASN A 1 101 ? -1.156 -22.509 -5.133 1.00 91.50 101 ASN A O 1
ATOM 734 N N . PRO A 1 102 ? -0.245 -23.379 -3.262 1.00 90.06 102 PRO A N 1
ATOM 735 C CA . PRO A 1 102 ? 1.003 -23.809 -3.891 1.00 90.06 102 PRO A CA 1
ATOM 736 C C . PRO A 1 102 ? 0.839 -24.639 -5.168 1.00 90.06 102 PRO A C 1
ATOM 738 O O . PRO A 1 102 ? 1.629 -24.461 -6.087 1.00 90.06 102 PRO A O 1
ATOM 741 N N . THR A 1 103 ? -0.174 -25.507 -5.254 1.00 92.62 103 THR A N 1
ATOM 742 C CA . THR A 1 103 ? -0.387 -26.368 -6.433 1.00 92.62 103 THR A CA 1
ATOM 743 C C . THR A 1 103 ? -1.024 -25.636 -7.609 1.00 92.62 103 THR A C 1
ATOM 745 O O . THR A 1 103 ? -1.012 -26.151 -8.719 1.00 92.62 103 THR A O 1
ATOM 748 N N . ALA A 1 104 ? -1.604 -24.460 -7.366 1.00 90.88 104 ALA A N 1
ATOM 749 C CA . ALA A 1 104 ? -2.163 -23.590 -8.396 1.00 90.88 104 ALA A CA 1
ATOM 750 C C . ALA A 1 104 ? -1.142 -22.552 -8.897 1.00 90.88 104 ALA A C 1
ATOM 752 O O . ALA A 1 104 ? -1.495 -21.681 -9.685 1.00 90.88 104 ALA A O 1
ATOM 753 N N . ARG A 1 105 ? 0.104 -22.587 -8.399 1.00 87.31 105 ARG A N 1
ATOM 754 C CA . ARG A 1 105 ? 1.148 -21.637 -8.793 1.00 87.31 105 ARG A CA 1
ATOM 755 C C . ARG A 1 105 ? 1.835 -22.108 -10.062 1.00 87.31 105 ARG A C 1
ATOM 757 O O . ARG A 1 105 ? 2.447 -23.172 -10.072 1.00 87.31 105 ARG A O 1
ATOM 764 N N . ASP A 1 106 ? 1.826 -21.247 -11.066 1.00 88.00 106 ASP A N 1
ATOM 765 C CA . ASP A 1 106 ? 2.704 -21.393 -12.216 1.00 88.00 106 AS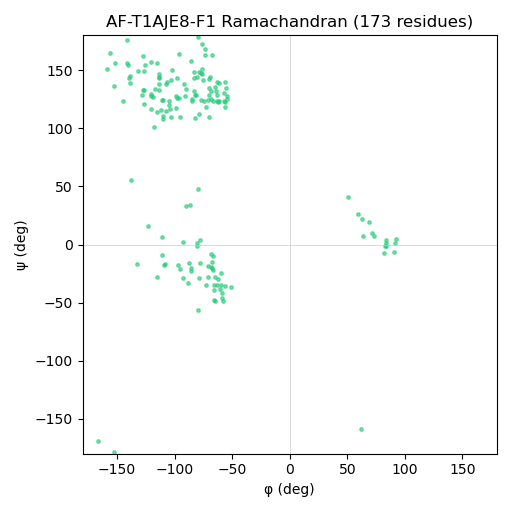P A CA 1
ATOM 766 C C . ASP A 1 106 ? 4.108 -20.874 -11.898 1.00 88.00 106 ASP A C 1
ATOM 768 O O . ASP A 1 106 ? 4.306 -19.899 -11.165 1.00 88.00 106 ASP A O 1
ATOM 772 N N . G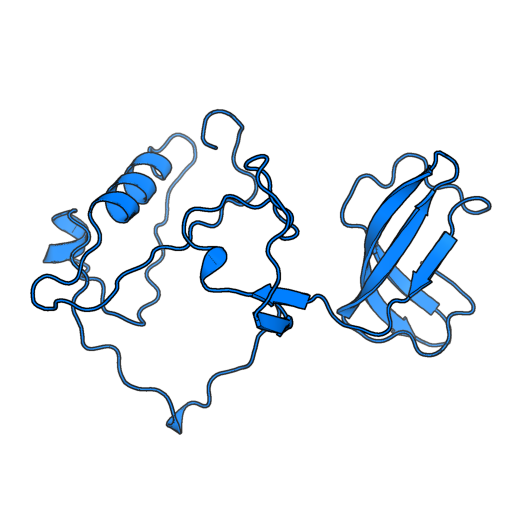LU A 1 107 ? 5.109 -21.549 -12.453 1.00 84.62 107 GLU A N 1
ATOM 773 C CA . GLU A 1 107 ? 6.503 -21.150 -12.305 1.00 84.62 107 GLU A CA 1
ATO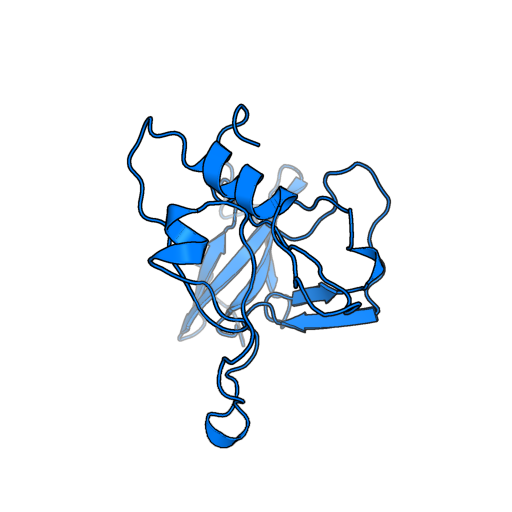M 774 C C . GLU A 1 107 ? 6.803 -19.850 -13.075 1.00 84.62 107 GLU A C 1
ATOM 776 O O . GLU A 1 107 ? 6.464 -19.749 -14.259 1.00 84.62 107 GLU A O 1
ATOM 781 N N . PRO A 1 108 ? 7.520 -18.891 -12.459 1.00 84.44 108 PRO A N 1
ATOM 782 C CA . PRO A 1 108 ? 8.057 -17.720 -13.147 1.00 84.44 108 PRO A CA 1
ATOM 783 C C . PRO A 1 108 ? 8.956 -18.118 -14.324 1.00 84.44 108 PRO A C 1
ATOM 785 O O . PRO A 1 108 ? 9.986 -18.761 -14.123 1.00 84.44 108 PRO A O 1
ATOM 788 N N . LYS A 1 109 ? 8.591 -17.733 -15.554 1.00 83.50 109 LYS A N 1
ATOM 789 C CA . LYS A 1 109 ? 9.346 -18.101 -16.775 1.00 83.50 109 LYS A CA 1
ATOM 790 C C . LYS A 1 109 ? 9.632 -16.945 -17.734 1.00 83.50 109 LYS A C 1
ATOM 792 O O . LYS A 1 109 ? 10.505 -17.069 -18.588 1.00 83.50 109 LYS A O 1
ATOM 797 N N . GLU A 1 110 ? 8.927 -15.822 -17.612 1.00 87.56 110 GLU A N 1
ATOM 798 C CA . GLU A 1 110 ? 8.986 -14.738 -18.602 1.00 87.56 110 GLU A CA 1
ATOM 799 C C . GLU A 1 110 ? 9.925 -13.608 -18.183 1.00 87.56 110 GLU A C 1
ATOM 801 O O . GLU A 1 110 ? 9.785 -13.059 -17.095 1.00 87.56 110 GLU A O 1
ATOM 806 N N . PHE A 1 111 ? 10.856 -13.228 -19.057 1.00 90.50 111 PHE A N 1
ATOM 807 C CA . PHE A 1 111 ? 11.772 -12.111 -18.821 1.00 90.50 111 PHE A CA 1
ATOM 808 C C . PHE A 1 111 ? 11.046 -10.757 -18.830 1.00 90.50 111 PHE A C 1
ATOM 810 O O . PHE A 1 111 ? 10.313 -10.445 -19.771 1.00 90.50 111 PHE A O 1
ATOM 817 N N . ILE A 1 112 ? 11.318 -9.934 -17.815 1.00 91.94 112 ILE A N 1
ATOM 818 C CA . ILE A 1 112 ? 10.929 -8.524 -17.764 1.00 91.94 112 ILE A CA 1
ATOM 819 C C . ILE A 1 112 ? 12.165 -7.677 -18.057 1.00 91.94 112 ILE A C 1
ATOM 821 O O . ILE A 1 112 ? 13.120 -7.673 -17.281 1.00 91.94 112 ILE A O 1
ATOM 825 N N . GLN A 1 113 ? 12.125 -6.922 -19.155 1.00 93.38 113 GLN A N 1
ATOM 826 C CA . GLN A 1 113 ? 13.191 -5.987 -19.490 1.00 93.38 113 GLN A CA 1
ATOM 827 C C . GLN A 1 113 ? 13.033 -4.727 -18.645 1.00 93.38 113 GLN A C 1
ATOM 829 O O . GLN A 1 113 ? 12.084 -3.979 -18.854 1.00 93.38 113 GLN A O 1
ATOM 834 N N . THR A 1 114 ? 13.962 -4.481 -17.721 1.00 93.19 114 THR A N 1
ATOM 835 C CA . THR A 1 114 ? 13.946 -3.310 -16.829 1.00 93.19 114 THR A CA 1
ATOM 836 C C . THR A 1 114 ? 14.590 -2.073 -17.451 1.00 93.19 114 THR A C 1
ATOM 838 O O . THR A 1 114 ? 14.336 -0.961 -16.992 1.00 93.19 114 THR A O 1
ATOM 841 N N . GLY A 1 115 ? 15.434 -2.252 -18.476 1.00 92.62 115 GLY A N 1
ATOM 842 C CA . GLY A 1 115 ? 16.190 -1.171 -19.114 1.00 92.62 115 GLY A CA 1
ATOM 843 C C . GLY A 1 115 ? 17.493 -0.808 -18.392 1.00 92.62 115 GLY A C 1
ATOM 844 O O . GLY A 1 115 ? 18.202 0.107 -18.813 1.00 92.62 115 GLY A O 1
ATOM 845 N N . ILE A 1 116 ? 17.846 -1.541 -17.332 1.00 94.94 116 ILE A N 1
ATOM 846 C CA . ILE A 1 116 ? 19.104 -1.390 -16.599 1.00 94.94 116 ILE A CA 1
ATOM 847 C C . ILE A 1 116 ? 19.974 -2.613 -16.885 1.00 94.94 116 ILE A C 1
ATOM 849 O O . ILE A 1 116 ? 19.686 -3.706 -16.406 1.00 94.94 116 ILE A O 1
ATOM 853 N N . SER A 1 117 ? 21.075 -2.435 -17.621 1.00 95.06 117 SER A N 1
ATOM 854 C CA . SER A 1 117 ? 21.915 -3.547 -18.098 1.00 95.06 117 SER A CA 1
ATOM 855 C C . SER A 1 117 ? 22.435 -4.461 -16.985 1.00 95.06 117 SER A C 1
ATOM 857 O O . SER A 1 117 ? 22.550 -5.666 -17.183 1.00 95.06 117 SER A O 1
ATOM 859 N N . THR A 1 118 ? 22.749 -3.911 -15.809 1.00 94.25 118 THR A N 1
ATOM 860 C CA . THR A 1 118 ? 23.216 -4.705 -14.660 1.00 94.25 118 THR A CA 1
ATOM 861 C C . THR A 1 118 ? 22.111 -5.560 -14.046 1.00 94.25 118 THR A C 1
ATOM 863 O O . THR A 1 118 ? 22.406 -6.621 -13.503 1.00 94.25 118 THR A O 1
ATOM 866 N N . ILE A 1 119 ? 20.849 -5.138 -14.146 1.00 94.25 119 ILE A N 1
ATOM 867 C CA . ILE A 1 119 ? 19.702 -5.953 -13.744 1.00 94.25 119 ILE A CA 1
ATOM 868 C C . ILE A 1 119 ? 19.416 -6.959 -14.858 1.00 94.25 119 ILE A C 1
ATOM 870 O O . ILE A 1 119 ? 19.519 -8.156 -14.633 1.00 94.25 119 ILE A O 1
ATOM 874 N N . ASP A 1 120 ? 19.189 -6.492 -16.084 1.00 94.44 120 ASP A N 1
ATOM 875 C CA . ASP A 1 120 ? 18.773 -7.343 -17.203 1.00 94.44 120 ASP A CA 1
ATOM 876 C C . ASP A 1 120 ? 19.797 -8.443 -17.535 1.00 94.44 120 ASP A C 1
ATOM 878 O O . ASP A 1 120 ? 19.406 -9.573 -17.827 1.00 94.44 120 ASP A O 1
ATOM 882 N N . GLY A 1 121 ? 21.098 -8.138 -17.458 1.00 93.75 121 GLY A N 1
ATOM 883 C CA . GLY A 1 121 ? 22.172 -9.060 -17.834 1.00 93.75 121 GLY A CA 1
ATOM 884 C C . GLY A 1 121 ? 22.742 -9.913 -16.700 1.00 93.75 121 GLY A C 1
ATOM 885 O O . GLY A 1 121 ? 23.226 -11.007 -16.971 1.00 93.75 121 GLY A O 1
ATOM 886 N N . MET A 1 122 ? 22.713 -9.433 -15.450 1.00 94.12 122 MET A N 1
ATOM 887 C CA . MET A 1 122 ? 23.352 -10.136 -14.320 1.00 94.12 122 MET A CA 1
ATOM 888 C C . MET A 1 122 ? 22.363 -10.628 -13.261 1.00 94.12 122 MET A C 1
ATOM 890 O O . MET A 1 122 ? 22.659 -11.599 -12.574 1.00 94.12 122 MET A O 1
ATOM 894 N N . ASN A 1 123 ? 21.214 -9.964 -13.100 1.00 93.56 123 ASN A N 1
ATOM 895 C CA . ASN A 1 123 ? 20.202 -10.277 -12.084 1.00 93.56 123 ASN A CA 1
ATOM 896 C C . ASN A 1 123 ? 18.803 -10.175 -12.698 1.00 93.56 123 ASN A C 1
ATOM 898 O O . ASN A 1 123 ? 17.961 -9.389 -12.261 1.00 93.56 123 ASN A O 1
ATOM 902 N N . THR A 1 124 ? 18.609 -10.933 -13.774 1.00 91.62 124 THR A N 1
ATOM 903 C CA . THR A 1 124 ? 17.447 -10.856 -14.653 1.00 91.62 124 THR A CA 1
ATOM 904 C C . THR A 1 124 ? 16.140 -11.017 -13.874 1.00 91.62 124 THR A C 1
ATOM 906 O O . THR A 1 124 ? 15.971 -11.986 -13.133 1.00 91.62 124 THR A O 1
ATOM 909 N N . LEU A 1 125 ? 15.206 -10.080 -14.064 1.00 92.94 125 LEU A N 1
ATOM 910 C CA . LEU A 1 125 ? 13.883 -10.130 -13.446 1.00 92.94 125 LEU A CA 1
ATOM 911 C C . LEU A 1 125 ? 12.937 -11.013 -14.268 1.00 92.94 125 LEU A C 1
ATOM 913 O O . LEU A 1 125 ? 12.812 -10.851 -15.484 1.00 92.94 125 LEU A O 1
ATOM 917 N N . VAL A 1 126 ? 12.229 -11.912 -13.586 1.00 91.81 126 VAL A N 1
ATOM 918 C CA . VAL A 1 126 ? 11.236 -12.812 -14.185 1.00 91.81 126 VAL A CA 1
ATOM 919 C C . VAL A 1 126 ? 9.823 -12.475 -13.691 1.00 91.81 126 VAL A C 1
ATOM 921 O O . VAL A 1 126 ? 9.623 -12.122 -12.529 1.00 91.81 126 VAL A O 1
ATOM 924 N N . ARG A 1 127 ? 8.805 -12.593 -14.550 1.00 88.81 127 ARG A N 1
ATOM 925 C CA . ARG A 1 127 ? 7.391 -12.381 -14.202 1.00 88.81 127 ARG A CA 1
ATOM 926 C C . ARG A 1 127 ? 6.965 -13.302 -13.062 1.00 88.81 127 ARG A C 1
ATOM 928 O O . ARG A 1 127 ? 7.077 -14.517 -13.169 1.00 88.81 127 ARG A O 1
ATOM 935 N N . GLY A 1 128 ? 6.458 -12.707 -11.982 1.00 87.94 128 GLY A N 1
ATOM 936 C CA . GLY A 1 128 ? 6.090 -13.412 -10.749 1.00 87.94 128 GLY A CA 1
ATOM 937 C C . GLY A 1 128 ? 7.221 -13.510 -9.716 1.00 87.94 128 GLY A C 1
ATOM 938 O O . GLY A 1 128 ? 6.981 -13.944 -8.589 1.00 87.94 128 GLY A O 1
ATOM 939 N N . GLN A 1 129 ? 8.441 -13.078 -10.053 1.00 90.25 129 GLN A N 1
ATOM 940 C CA . GLN A 1 129 ? 9.554 -12.994 -9.112 1.00 90.25 129 GLN A CA 1
ATOM 941 C C . GLN A 1 129 ? 9.428 -11.767 -8.201 1.00 90.25 129 GLN A C 1
ATOM 943 O O . GLN A 1 129 ? 8.965 -10.701 -8.604 1.00 90.25 129 GLN A O 1
ATOM 948 N N . LYS A 1 130 ? 9.916 -11.908 -6.967 1.00 90.69 130 LYS A N 1
ATOM 949 C CA . LYS A 1 130 ? 10.096 -10.809 -6.013 1.00 90.69 130 LYS A CA 1
ATOM 950 C C . LYS A 1 130 ? 11.580 -10.441 -5.975 1.00 90.69 130 LYS A C 1
ATOM 952 O O . LYS A 1 130 ? 12.379 -11.236 -5.483 1.00 90.69 130 LYS A O 1
ATOM 957 N N . LEU A 1 131 ? 11.948 -9.272 -6.501 1.00 89.44 131 LEU A N 1
ATOM 958 C CA . LEU A 1 131 ? 13.333 -8.787 -6.532 1.00 89.44 131 LEU A CA 1
ATOM 959 C C . LEU A 1 131 ? 13.461 -7.487 -5.716 1.00 89.44 131 LEU A C 1
ATOM 961 O O . LEU A 1 131 ? 13.062 -6.430 -6.206 1.00 89.44 131 LEU A O 1
ATOM 965 N N . PRO A 1 132 ? 13.977 -7.536 -4.473 1.00 94.00 132 PRO A N 1
ATOM 966 C CA . PRO A 1 132 ? 14.175 -6.334 -3.671 1.00 94.00 132 PRO A CA 1
ATOM 967 C C . PRO A 1 132 ? 15.398 -5.534 -4.143 1.00 94.00 132 PRO A C 1
ATOM 969 O O . PRO A 1 132 ? 16.412 -6.106 -4.544 1.00 94.00 132 PRO A O 1
ATOM 972 N N . ILE A 1 133 ? 15.325 -4.204 -4.028 1.00 92.00 133 ILE A N 1
ATOM 973 C CA . ILE A 1 133 ? 16.462 -3.294 -4.221 1.00 92.00 133 ILE A CA 1
ATOM 974 C C . ILE A 1 133 ? 16.868 -2.760 -2.849 1.00 92.00 133 ILE A C 1
ATOM 976 O O . ILE A 1 133 ? 16.106 -2.035 -2.212 1.00 92.00 133 ILE A O 1
ATOM 980 N N . PHE A 1 134 ? 18.073 -3.099 -2.397 1.00 94.81 134 PHE A N 1
ATOM 981 C CA . PHE A 1 134 ? 18.635 -2.531 -1.174 1.00 94.81 134 PHE A CA 1
ATOM 982 C C . PHE A 1 134 ? 19.422 -1.261 -1.491 1.00 94.81 134 PHE A C 1
ATOM 984 O O . PHE A 1 134 ? 20.220 -1.222 -2.426 1.00 94.81 134 PHE A O 1
ATOM 991 N N . SER A 1 135 ? 19.190 -0.221 -0.697 1.00 94.25 135 SER A N 1
ATOM 992 C CA . SER A 1 135 ? 19.824 1.087 -0.835 1.00 94.25 135 SER A CA 1
ATOM 993 C C . SER A 1 135 ? 20.143 1.668 0.545 1.00 94.25 135 SER A C 1
ATOM 995 O O . SER A 1 135 ? 19.802 1.082 1.572 1.00 94.25 135 SER A O 1
ATOM 997 N N . ALA A 1 136 ? 20.796 2.825 0.568 1.00 93.38 136 ALA A N 1
ATOM 998 C CA . ALA A 1 136 ? 21.123 3.588 1.762 1.00 93.38 136 ALA A CA 1
ATOM 999 C C . ALA A 1 136 ? 20.635 5.038 1.628 1.00 93.38 136 ALA A C 1
ATOM 1001 O O . ALA A 1 136 ? 20.367 5.524 0.524 1.00 93.38 136 ALA A O 1
ATOM 1002 N N . ALA A 1 137 ? 20.541 5.733 2.762 1.00 89.50 137 ALA A N 1
ATOM 1003 C CA . ALA A 1 137 ? 20.193 7.148 2.794 1.00 89.50 137 ALA A CA 1
ATOM 1004 C C . ALA A 1 137 ? 21.148 7.970 1.908 1.00 89.50 137 ALA A C 1
ATOM 1006 O O . ALA A 1 137 ? 22.363 7.772 1.934 1.00 89.50 137 ALA A O 1
ATOM 1007 N N . GLY A 1 138 ? 20.586 8.876 1.104 1.00 88.56 138 GLY A N 1
ATOM 1008 C CA . GLY A 1 138 ? 21.333 9.710 0.156 1.00 88.56 138 GLY A CA 1
ATOM 1009 C C . GLY A 1 138 ? 21.674 9.043 -1.184 1.00 88.56 138 GLY A C 1
ATOM 1010 O O . GLY A 1 138 ? 22.139 9.730 -2.092 1.00 88.56 138 GLY A O 1
ATOM 1011 N N . LEU A 1 139 ? 21.427 7.738 -1.357 1.00 93.69 139 LEU A N 1
ATOM 1012 C CA . 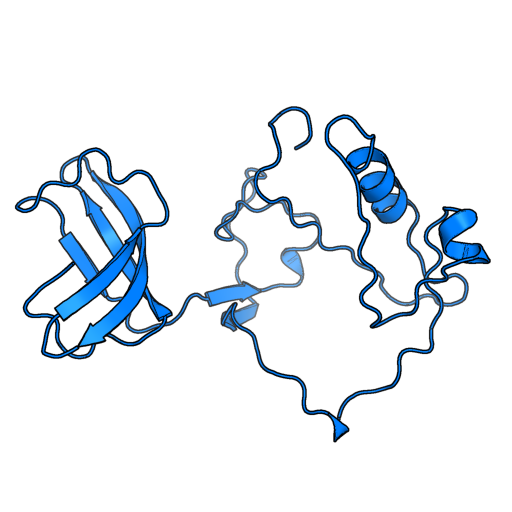LEU A 1 139 ? 21.593 7.077 -2.656 1.00 93.69 139 LEU A CA 1
ATOM 1013 C C . LEU A 1 139 ? 20.358 7.277 -3.554 1.00 93.69 139 LEU A C 1
ATOM 1015 O O . LEU A 1 139 ? 19.234 7.312 -3.047 1.00 93.69 139 LEU A O 1
ATOM 1019 N N . PRO A 1 140 ? 20.524 7.330 -4.891 1.00 92.94 140 PRO A N 1
ATOM 1020 C CA . PRO A 1 140 ? 19.465 7.679 -5.845 1.00 92.94 140 PRO A CA 1
ATOM 1021 C C . PRO A 1 140 ? 18.501 6.513 -6.158 1.00 92.94 140 PRO A C 1
ATOM 1023 O O . PRO A 1 140 ? 18.212 6.216 -7.318 1.00 92.94 140 PRO A O 1
ATOM 1026 N N . HIS A 1 141 ? 18.005 5.823 -5.132 1.00 91.94 141 HIS A N 1
ATOM 1027 C CA . HIS A 1 141 ? 17.103 4.676 -5.273 1.00 91.94 141 HIS A CA 1
ATOM 1028 C C . HIS A 1 141 ? 15.761 5.042 -5.916 1.00 91.94 141 HIS A C 1
ATOM 1030 O O . HIS A 1 141 ? 15.238 4.275 -6.722 1.00 91.94 141 HIS A O 1
ATOM 1036 N N . ASN A 1 142 ? 15.250 6.241 -5.640 1.00 90.94 142 ASN A N 1
ATOM 1037 C CA . ASN A 1 142 ? 14.073 6.803 -6.300 1.00 90.94 142 ASN A CA 1
ATOM 1038 C C . ASN A 1 142 ? 14.261 6.922 -7.824 1.00 90.94 142 ASN A C 1
ATOM 1040 O O . ASN A 1 142 ? 13.371 6.561 -8.590 1.00 90.94 142 ASN A O 1
ATOM 1044 N N . ARG A 1 143 ? 15.442 7.355 -8.289 1.00 92.06 143 ARG A N 1
ATOM 1045 C CA . ARG A 1 143 ? 15.748 7.457 -9.725 1.00 92.06 143 ARG A CA 1
ATOM 1046 C C . ARG A 1 143 ? 15.787 6.089 -10.391 1.00 92.06 143 ARG A C 1
ATOM 1048 O O . ARG A 1 143 ? 15.296 5.964 -11.510 1.00 92.06 143 ARG A O 1
ATOM 1055 N N . VAL A 1 144 ? 16.335 5.084 -9.706 1.00 93.25 144 VAL A N 1
ATOM 1056 C CA . VAL A 1 144 ? 16.349 3.694 -10.185 1.00 93.25 144 VAL A CA 1
ATOM 1057 C C . VAL A 1 144 ? 14.923 3.150 -10.273 1.00 93.25 144 VAL A C 1
ATOM 1059 O O . VAL A 1 144 ? 14.539 2.652 -11.326 1.00 93.25 144 VAL A O 1
ATOM 1062 N N . ALA A 1 145 ? 14.110 3.315 -9.225 1.00 92.81 145 ALA A N 1
ATOM 1063 C CA . ALA A 1 145 ? 12.710 2.887 -9.226 1.00 92.81 145 ALA A CA 1
ATOM 1064 C C . ALA A 1 145 ? 11.906 3.563 -10.350 1.00 92.81 145 ALA A C 1
ATOM 1066 O O . ALA A 1 145 ? 11.216 2.890 -11.112 1.00 92.81 145 ALA A O 1
ATOM 1067 N N . ALA A 1 146 ? 12.065 4.878 -10.523 1.00 92.38 146 ALA A N 1
ATOM 1068 C CA . ALA A 1 146 ? 11.415 5.626 -11.593 1.00 92.38 146 ALA A CA 1
ATOM 1069 C C . ALA A 1 146 ? 11.916 5.217 -12.989 1.00 92.38 146 ALA A C 1
ATOM 1071 O O . ALA A 1 146 ? 11.147 5.217 -13.948 1.00 92.38 146 ALA A O 1
ATOM 1072 N N . GLN A 1 147 ? 13.199 4.873 -13.136 1.00 94.31 147 GLN A N 1
ATOM 1073 C CA . GLN A 1 147 ? 13.732 4.359 -14.396 1.00 94.31 147 GLN A CA 1
ATOM 1074 C C . GLN A 1 147 ? 13.115 3.004 -14.742 1.00 94.31 147 GLN A C 1
ATOM 1076 O O . GLN A 1 147 ? 12.641 2.848 -15.866 1.00 94.31 147 GLN A O 1
ATOM 1081 N N . ILE A 1 148 ? 13.073 2.076 -13.782 1.00 94.31 148 ILE A N 1
ATOM 1082 C CA . ILE A 1 148 ? 12.430 0.771 -13.956 1.00 94.31 148 ILE A CA 1
ATOM 1083 C C . ILE A 1 148 ? 10.962 0.979 -14.330 1.00 94.31 148 ILE A C 1
ATOM 1085 O O . ILE A 1 148 ? 10.521 0.441 -15.336 1.00 94.31 148 ILE A O 1
ATOM 1089 N N . ALA A 1 149 ? 10.227 1.832 -13.612 1.00 92.88 149 ALA A N 1
ATOM 1090 C CA . ALA A 1 149 ? 8.824 2.102 -13.917 1.00 92.88 149 ALA A CA 1
ATOM 1091 C C . ALA A 1 149 ? 8.607 2.666 -15.337 1.00 92.88 149 ALA A C 1
ATOM 1093 O O . ALA A 1 149 ? 7.626 2.347 -15.994 1.00 92.88 149 ALA A O 1
ATOM 1094 N N . ARG A 1 150 ? 9.528 3.483 -15.859 1.00 92.06 150 ARG A N 1
ATOM 1095 C CA . ARG A 1 150 ? 9.406 4.032 -17.222 1.00 92.06 150 ARG A CA 1
ATOM 1096 C C . ARG A 1 150 ? 9.805 3.059 -18.330 1.00 92.06 150 ARG A C 1
ATOM 1098 O O . ARG A 1 150 ? 9.367 3.235 -19.462 1.00 92.06 150 ARG A O 1
ATOM 1105 N N . GLN A 1 151 ? 10.711 2.126 -18.048 1.00 93.50 151 GLN A N 1
ATOM 1106 C CA . GLN A 1 151 ? 11.359 1.293 -19.069 1.00 93.50 151 GLN A CA 1
ATOM 1107 C C . GLN A 1 151 ? 10.904 -0.168 -19.037 1.00 93.50 151 GLN A C 1
ATOM 1109 O O . GLN A 1 151 ? 11.110 -0.871 -20.029 1.00 93.50 151 GLN A O 1
ATOM 1114 N N . ALA A 1 152 ? 10.291 -0.606 -17.933 1.00 92.88 152 ALA A N 1
ATOM 1115 C CA . ALA A 1 152 ? 9.811 -1.965 -17.745 1.00 92.88 152 ALA A CA 1
ATOM 1116 C C . ALA A 1 152 ? 8.839 -2.368 -18.858 1.00 92.88 152 ALA A C 1
ATOM 1118 O O . ALA A 1 152 ? 7.825 -1.707 -19.082 1.00 92.88 152 ALA A O 1
ATOM 1119 N N . LYS A 1 153 ? 9.160 -3.457 -19.560 1.00 91.31 153 LYS A N 1
ATOM 1120 C CA . LYS A 1 153 ? 8.325 -4.002 -20.637 1.00 91.31 153 LYS A CA 1
ATOM 1121 C C . LYS A 1 153 ? 8.570 -5.489 -20.871 1.00 91.31 153 LYS A C 1
ATOM 1123 O O . LYS A 1 153 ? 9.600 -6.040 -20.478 1.00 91.31 153 LYS A O 1
ATOM 1128 N N . LEU A 1 154 ? 7.646 -6.111 -21.599 1.00 90.12 154 LEU A N 1
ATOM 1129 C CA . LEU A 1 154 ? 7.787 -7.460 -22.140 1.00 90.12 154 LEU A CA 1
ATOM 1130 C C . LEU A 1 154 ? 8.301 -7.365 -23.592 1.00 90.12 154 LEU A C 1
ATOM 1132 O O . LEU A 1 154 ? 7.561 -6.920 -24.466 1.00 90.12 154 LEU A O 1
ATOM 1136 N N . PRO A 1 155 ? 9.557 -7.749 -23.893 1.00 82.25 155 PRO A N 1
ATOM 1137 C CA . PRO A 1 155 ? 10.172 -7.482 -25.199 1.00 82.25 155 PRO A CA 1
ATOM 1138 C C . PRO A 1 155 ? 9.530 -8.225 -26.382 1.00 82.25 155 PRO A C 1
ATOM 1140 O O . PRO A 1 155 ? 9.669 -7.772 -27.514 1.00 82.25 155 PRO A O 1
ATOM 1143 N N . ASN A 1 156 ? 8.821 -9.332 -26.133 1.00 75.88 156 ASN A N 1
ATOM 1144 C CA . ASN A 1 156 ? 8.313 -10.236 -27.175 1.00 75.88 156 ASN A CA 1
ATOM 1145 C C . ASN A 1 156 ? 6.792 -10.444 -27.134 1.00 75.88 156 ASN A C 1
ATOM 1147 O O . ASN A 1 156 ? 6.297 -11.414 -27.706 1.00 75.88 156 ASN A O 1
ATOM 1151 N N . LYS A 1 157 ? 6.046 -9.584 -26.433 1.00 71.75 157 LYS A N 1
ATOM 1152 C CA . LYS A 1 157 ? 4.597 -9.740 -26.280 1.00 71.75 157 LYS A CA 1
ATOM 1153 C C . LYS A 1 157 ? 3.868 -8.409 -26.392 1.00 71.75 157 LYS A C 1
ATOM 1155 O O . LYS A 1 157 ? 4.298 -7.418 -25.818 1.00 71.75 157 LYS A O 1
ATOM 1160 N N . SER A 1 158 ? 2.729 -8.425 -27.079 1.00 65.94 158 SER A N 1
ATOM 1161 C CA . SER A 1 158 ? 1.725 -7.355 -27.063 1.00 65.94 158 SER A CA 1
ATOM 1162 C C . SER A 1 158 ? 0.733 -7.540 -25.907 1.00 65.94 158 SER A C 1
ATOM 1164 O O . SER A 1 158 ? -0.460 -7.310 -26.077 1.00 65.94 158 SER A O 1
ATOM 1166 N N . GLU A 1 159 ? 1.199 -8.070 -24.775 1.00 76.19 159 GLU A N 1
ATOM 1167 C CA . GLU A 1 159 ? 0.365 -8.226 -23.584 1.00 76.19 159 GLU A CA 1
ATOM 1168 C C . GLU A 1 159 ? 0.252 -6.887 -22.854 1.00 76.19 159 GLU A C 1
ATOM 1170 O O . GLU A 1 159 ? 1.178 -6.072 -22.873 1.00 76.19 159 GLU A O 1
ATOM 1175 N N . GLU A 1 160 ? -0.889 -6.675 -22.205 1.00 83.25 160 GLU A N 1
ATOM 1176 C CA . GLU A 1 160 ? -1.111 -5.512 -21.358 1.00 83.25 160 GLU A CA 1
ATOM 1177 C C . GLU A 1 160 ? -0.129 -5.534 -20.181 1.00 83.25 160 GLU A C 1
ATOM 1179 O O . GLU A 1 160 ? 0.024 -6.537 -19.480 1.00 83.25 160 GLU A O 1
ATOM 1184 N N . PHE A 1 161 ? 0.572 -4.419 -19.989 1.00 87.88 161 PHE A N 1
ATOM 1185 C CA . PHE A 1 161 ? 1.541 -4.243 -18.918 1.00 87.88 161 PHE A CA 1
ATOM 1186 C C . PHE A 1 161 ? 1.187 -2.984 -18.137 1.00 87.88 161 PHE A C 1
ATOM 1188 O O . PHE A 1 161 ? 1.154 -1.884 -18.689 1.00 87.88 161 PHE A O 1
ATOM 1195 N N . SER A 1 162 ? 0.936 -3.151 -16.843 1.00 91.62 162 SER A N 1
ATOM 1196 C CA . SER A 1 162 ? 0.582 -2.064 -15.935 1.00 91.62 162 SER A CA 1
ATOM 1197 C C . SER A 1 162 ? 1.510 -2.069 -14.733 1.00 91.62 162 SER A C 1
ATOM 1199 O O . SER A 1 162 ? 1.999 -3.114 -14.303 1.00 91.62 162 SER A O 1
ATOM 1201 N N . ILE A 1 163 ? 1.752 -0.881 -14.185 1.00 92.19 163 ILE A N 1
ATOM 1202 C CA . ILE A 1 163 ? 2.626 -0.685 -13.034 1.00 92.19 163 ILE A CA 1
ATOM 1203 C C . ILE A 1 163 ? 1.807 -0.057 -11.921 1.00 92.19 163 ILE A C 1
ATOM 1205 O O . ILE A 1 163 ? 1.161 0.968 -12.124 1.00 92.19 163 ILE A O 1
ATOM 1209 N N . VAL A 1 164 ? 1.883 -0.660 -10.739 1.00 94.12 164 VAL A N 1
ATOM 1210 C CA . VAL A 1 164 ? 1.332 -0.102 -9.506 1.00 94.12 164 VAL A CA 1
ATOM 1211 C C . VAL A 1 164 ? 2.499 0.418 -8.678 1.00 94.12 164 VAL A C 1
ATOM 1213 O O . VAL A 1 164 ? 3.410 -0.340 -8.340 1.00 94.12 164 VAL A O 1
ATOM 1216 N N . PHE A 1 165 ? 2.493 1.715 -8.374 1.00 92.94 165 PHE A N 1
ATOM 1217 C CA . PHE A 1 165 ? 3.513 2.346 -7.541 1.00 92.94 165 PHE A CA 1
ATOM 1218 C C . PHE A 1 165 ? 2.954 2.620 -6.143 1.00 92.94 165 PHE A C 1
ATOM 1220 O O . PHE A 1 165 ? 1.944 3.303 -6.003 1.00 92.94 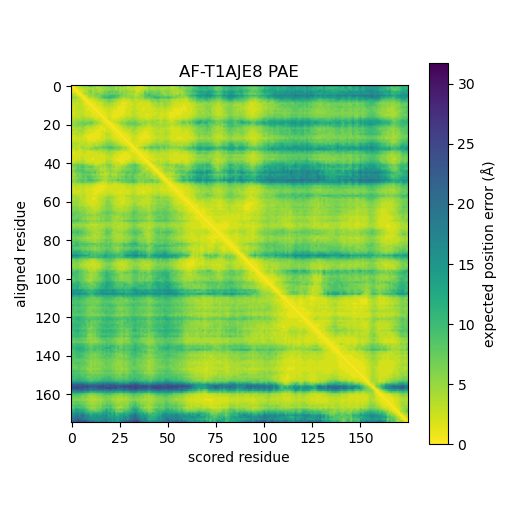165 PHE A O 1
ATOM 1227 N N . GLY A 1 166 ? 3.621 2.099 -5.112 1.00 92.62 166 GLY A N 1
ATOM 1228 C CA . GLY A 1 166 ? 3.278 2.337 -3.710 1.00 92.62 166 GLY A CA 1
ATOM 1229 C C . GLY A 1 166 ? 4.393 3.097 -2.999 1.00 92.62 166 GLY A C 1
ATOM 1230 O O . GLY A 1 166 ? 5.490 2.567 -2.831 1.00 92.62 166 GLY A O 1
ATOM 1231 N N . GLY A 1 167 ? 4.116 4.332 -2.577 1.00 90.12 167 GLY A N 1
ATOM 1232 C CA . GLY A 1 167 ? 5.034 5.146 -1.778 1.00 90.12 167 GLY A CA 1
ATOM 1233 C C . GLY A 1 167 ? 4.700 5.066 -0.289 1.00 90.12 167 GLY A C 1
ATOM 1234 O O . GLY A 1 167 ? 3.570 5.347 0.100 1.00 90.12 167 GLY A O 1
ATOM 1235 N N . ILE A 1 168 ? 5.675 4.717 0.556 1.00 90.62 168 ILE A N 1
ATOM 1236 C CA . ILE A 1 168 ? 5.499 4.625 2.015 1.00 90.62 168 ILE A CA 1
ATOM 1237 C C . ILE A 1 168 ? 6.472 5.587 2.691 1.00 90.62 168 ILE A C 1
ATOM 1239 O O . ILE A 1 168 ? 7.682 5.415 2.579 1.00 90.62 168 ILE A O 1
ATOM 1243 N N . GLY A 1 169 ? 5.946 6.592 3.398 1.00 85.19 169 GLY A N 1
ATOM 1244 C CA . GLY A 1 169 ? 6.764 7.533 4.176 1.00 85.19 169 GLY A CA 1
ATOM 1245 C C . GLY A 1 169 ? 7.744 8.371 3.347 1.00 85.19 169 GLY A C 1
ATOM 1246 O O . GLY A 1 169 ? 8.737 8.848 3.891 1.00 85.19 169 GLY A O 1
ATOM 1247 N N . ILE A 1 170 ? 7.487 8.529 2.045 1.00 84.94 170 ILE A N 1
ATOM 1248 C CA . ILE A 1 170 ? 8.313 9.335 1.142 1.00 84.94 170 ILE A CA 1
ATOM 1249 C C . ILE A 1 170 ? 8.187 10.824 1.475 1.00 84.94 170 ILE A C 1
ATOM 1251 O O . ILE A 1 170 ? 7.121 11.299 1.878 1.00 84.94 170 ILE A O 1
ATOM 1255 N N . ASN A 1 171 ? 9.288 11.560 1.331 1.00 82.25 171 ASN A N 1
ATOM 1256 C CA . ASN A 1 171 ? 9.277 13.004 1.542 1.00 82.25 171 ASN A CA 1
ATOM 1257 C C . ASN A 1 171 ? 8.577 13.722 0.367 1.00 82.25 171 ASN A C 1
ATOM 1259 O O . ASN A 1 171 ? 8.387 13.154 -0.705 1.00 82.25 171 ASN A O 1
ATOM 1263 N N . SER A 1 172 ? 8.180 14.982 0.561 1.00 75.19 172 SER A N 1
ATOM 1264 C CA . SER A 1 172 ? 7.465 15.760 -0.464 1.00 75.19 172 SER A CA 1
ATOM 1265 C C . SER A 1 172 ? 8.304 16.107 -1.697 1.00 75.19 172 SER A C 1
ATOM 1267 O O . SER A 1 172 ? 7.742 16.549 -2.687 1.00 75.19 172 SER A O 1
ATOM 1269 N N . GLU A 1 173 ? 9.630 15.978 -1.626 1.00 70.81 173 GLU A N 1
ATOM 1270 C CA . GLU A 1 173 ? 10.525 16.197 -2.772 1.00 70.81 173 GLU A CA 1
ATOM 1271 C C . GLU A 1 173 ? 10.674 14.932 -3.637 1.00 70.81 173 GLU A C 1
ATOM 1273 O O . GLU A 1 173 ? 11.029 15.018 -4.812 1.00 70.81 173 GLU A O 1
ATOM 1278 N N . GLU A 1 174 ? 10.416 13.758 -3.058 1.00 66.31 174 GLU A N 1
ATOM 1279 C CA . GLU A 1 174 ? 10.467 12.442 -3.702 1.00 66.31 174 GLU A CA 1
ATOM 1280 C C . GLU A 1 174 ? 9.096 11.943 -4.177 1.00 66.31 174 GLU A C 1
ATOM 1282 O O . GLU A 1 174 ? 9.057 11.011 -4.984 1.00 66.31 174 GLU A O 1
ATOM 1287 N N . ALA A 1 175 ? 8.010 12.531 -3.662 1.00 61.06 175 ALA A N 1
ATOM 1288 C CA . ALA A 1 175 ? 6.618 12.250 -4.022 1.00 61.06 175 ALA A CA 1
ATOM 1289 C C . ALA A 1 175 ? 6.183 12.981 -5.297 1.00 61.06 175 ALA A C 1
ATOM 1291 O O . ALA A 1 175 ? 5.495 12.333 -6.116 1.00 61.06 175 ALA A O 1
#

Organism: NCBI:txid410659

Radius of gyration: 21.23 Å; Cα contacts (8 Å, |Δi|>4): 230; chains: 1; bounding box: 43×45×55 Å

Secondary structure (DSSP, 8-state):
-BSS--SPPTTEEEEEE-TTS-EEEEEEEEEETTEEEEEESS--TT--TTT-EEEEEEEE-EEEE-GGGTT--B-TTS-B-SSPPPP--SEEEETT--PPPGGGPPPP-PEEB-S-HHHHHHS-EETT--------TTS-HHHHHHHHHHH-B-TT-----------SS--TTT-

Nearest PDB structures (foldseek):
  7dqe-assembly1_E  TM=9.501E-01  e=2.845E-16  Enterococcus hirae ATCC 9790
  3vr5-assembly1_F  TM=9.713E-01  e=1.330E-15  Enterococcus hirae
  8igw-assembly2_J  TM=9.380E-01  e=8.274E-16  Enterococcus hirae ATCC 9790
  8igv-assembly1_D  TM=9.577E-01  e=9.984E-15  Enterococcus hirae ATCC 9790
  7dqd-assembly2_L  TM=9.537E-01  e=1.917E-14  Enterococcus hirae ATCC 9790

InterPro domains:
  IPR000194 ATPase, F1/V1/A1 complex, alpha/beta subunit, nucleotide-binding domain [PF00006] (115-174)
  IPR004100 ATPase, F1/V1/A1 complex, alpha/beta subunit, N-terminal domain [PF02874] (4-58)
  IPR022879 V-type ATP synthase regulatory subunit B/beta [PTHR43389] (1-175)
  IPR027417 P-loop containing nucleoside triphosphate hydrolase [SSF52540] (63-174)

Solvent-accessible surface area (backbone atoms only — not comparable to full-atom values): 11357 Å² total; per-residue (Å²): 114,47,72,84,46,75,88,70,49,76,53,20,27,29,42,36,37,35,75,88,71,51,73,41,52,29,32,28,75,42,64,57,97,37,30,36,37,62,49,66,80,60,82,70,79,82,70,42,91,88,50,45,46,77,46,79,66,89,38,60,57,64,44,68,42,47,80,81,53,69,92,62,46,60,47,100,86,68,49,66,66,70,79,62,77,80,81,77,45,81,45,78,42,57,73,86,66,76,87,78,57,75,91,77,58,78,80,63,78,46,67,42,42,36,80,43,65,70,40,51,73,76,56,61,46,36,50,88,61,89,82,85,84,88,80,57,92,92,55,69,55,67,60,52,53,54,45,33,70,73,45,53,42,53,90,89,53,97,66,94,81,86,83,86,86,84,84,77,90,66,52,87,90,78,105

=== Feature glossary ===
The features interleaved in this record are:

— What the protein is —

Sequence gives the chain of amino acids in standard one-letter code (A=alanine, C=cysteine, …, Y=tyrosine), read N→C. It is the only feature that is directly encoded by the gene; all structural features are derived from the folded form of this sequence.

Database cross-references. InterPro integrates a dozen domain/family signature databases into unified entries with residue-range hits. GO terms attach function/process/location labels with evidence codes. CATH codes position the fold in a four-level structural taxonomy. Organism is the NCBI-taxonomy species name.

— Where its atoms are —

Atomic coordinates in PDBx/mmCIF format — the same representation the Protein Data Bank distributes. Each line of the _atom_site loop places one backbone atom in Cartesian space (units: ångströms, origin: arbitrary).

The six renders are orthographic views along the three Cartesian axes in both directions. Representation (cartoon, sticks, or surface) and color scheme (sequence-rainbow or by-chain) vary across proteins so the training set covers all the common visualization conventions.

— Local backbone conformation —

Eight-state secondary structure (DSSP): H is the canonical α-helix, G the tighter 3₁₀-helix, I the wider π-helix; E/B are β-structure, T and S are turns and bends, and '-' is everything else. DSSP derives these from the pattern of main-chain N–H···O=C hydrogen bonds, not from the sequence.

P-SEA three-state annotation labels each residue as helix, strand, or coil based purely on the geometry of the Cα trace. It serves as a fallback when the full backbone (and thus DSSP) is unavailable.

The φ/ψ torsion pair specifies the backbone conformation at each residue. φ rotates about the N–Cα bond, ψ about the Cα–C bond. Steric clashes forbid most of the (φ, ψ) plane — the allowed regions (α-helix basin, β-sheet basin, left-handed helix) are the Ramachandran-allowed regions.

— Global shape and packing —

The geometric summary reports three shape descriptors. Rg (radius of gyration) measures how spread out the Cα atoms are about their centre of mass; compact globular proteins have small Rg, elongated or unfolded ones large. Cα contacts (<8 Å, |i−j|>4) count long-range residue pairs in spatial proximity — high for tightly packed folds, near zero for rods or random coil. The bounding-box extents give the protein's footprint along x, y, z in Å.

Solvent-accessible surface area (SASA) is the area in Å² traced out by the centre of a 1.4 Å probe sphere (a water molecule) rolled over the protein's van der Waals surface (Shrake–Rupley / Lee–Richards construction). Buried residues have near-zero SASA; fully exposed residues can exceed 200 Å². The total SASA scales roughly with the number of surface residues.

The contact map is a binary N×N matrix image: pixel (i, j) is dark where Cα_i and Cα_j are within 8 Å and |i−j|>4. Because the |i−j|>4 filter removes local helical contacts, off-diagonal stripes parallel to the main diagonal indicate parallel β-sheets; stripes perpendicular to it indicate antiparallel β-sheets. The Ramachandran plot scatters every residue's (φ, ψ) pair against the sterically allowed regions. The PAE heatmap renders the predicted-aligned-error matrix.

— Structural neighborhood —

3Di is Foldseek's structural alphabet. Each residue is assigned one of twenty discrete states based on how its Cα sits relative to its spatial (not sequential) neighbors. Aligning 3Di strings finds structural homologs roughly as well as full 3D superposition, but orders of magnitude faster.

Nearest PDB neighbors are the top structural matches found by Foldseek when searching this structure against the entire Protein Data Bank. Each hit reports a TM-score (0 to 1; >0.5 almost always implies the same fold) and an E-value. These are *structural* homologs — they may share no detectable sequence similarity.

— Confidence and disorder —

For AlphaFold models, the B-factor field carries pLDDT — the model's own estimate of local accuracy on a 0–100 scale. Regions with pLDDT<50 should be treated as essent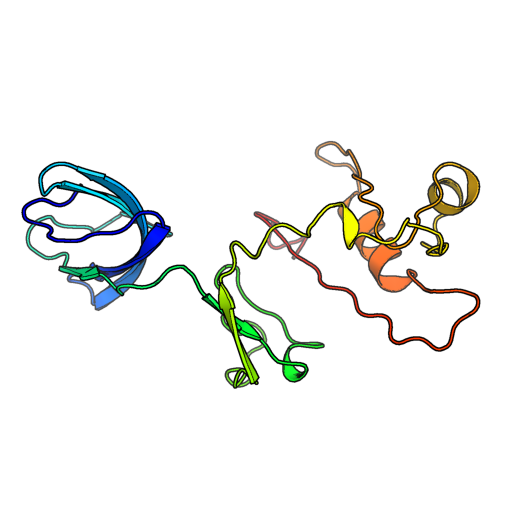ially unmodeled; they often correspond to intrinsically disordered segments.

Crystallographic B-factors measure how much each atom's electron density is smeared out, in Å². They rise in mobile loops and surface residues and fall in the buried interior. In AlphaFold models this column is repurposed to hold pLDDT instead.

Predicted aligned error is AlphaFold's pairwise confidence. Unlike pLDDT (per-residue), PAE is per-residue-pair and captures whether two parts of the structure are correctly placed relative to each other. Units are ångströms of expected positional error.